Protein AF-A0A7X3S343-F1 (afdb_monomer_lite)

Sequence (230 aa):
MKHSRPLTHDERKAAEAAYRGRPFDVSWSQAARAVYDGILTARGYAVDAFDGGRVNREAAKEFETPETVFTEAMGPVLSSGNPGEGEPATARHMPSRQEAIEAGLLVDVTKKAKRIGFNVAVGITKSLWDRNITKSLDLDPHEWDLRVRDMLLAVRLRMAGSATSGPWVEVPVVFPSTQGEESPQVFSIYALFHKDPVAEDCVTLIHPNEFSSIMGSPSETEENPSFDSL

Radius of gyration: 28.24 Å; chains: 1; bounding box: 92×54×71 Å

Foldseek 3Di:
DDDDDDDDPLLVVLLVCLVVVHDRDPPGDPNSVCSNCVSCVVVVNPPPPDPDDDDDDDDDDDDDDDDDDDDDDDDDDDDDDDDDDDDPPPPVPPDFPVRCVVVVQWDWPQVLLVVLPDPFTEIEGNVCCCVPLCVDVPDDPVSSSVQVNQQSNQVVVCVVPDPDPDQKDKTWGWDPDDPPDPDI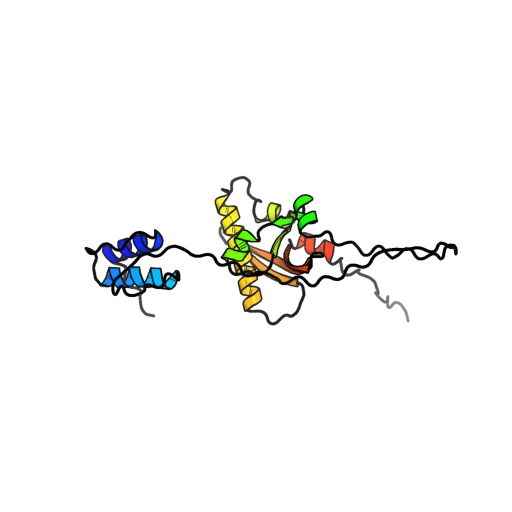DTAIWMWGFDAGPVGTTYIYIGHPVVVCVVVDDPPPDDDDPDDDDD

Structure (mmCIF, N/CA/C/O backbone):
data_AF-A0A7X3S343-F1
#
_entry.id   AF-A0A7X3S343-F1
#
loop_
_atom_site.group_PDB
_atom_site.id
_atom_site.type_symbol
_atom_site.label_atom_id
_atom_site.label_alt_id
_atom_site.label_comp_id
_atom_site.label_asym_id
_atom_site.label_entity_id
_atom_site.label_seq_id
_atom_site.pdbx_PDB_ins_code
_atom_site.Cartn_x
_atom_site.Cartn_y
_atom_site.Cartn_z
_atom_site.occupancy
_atom_site.B_iso_or_equiv
_atom_site.auth_seq_id
_atom_site.auth_comp_id
_atom_site.auth_asym_id
_atom_site.auth_atom_id
_atom_site.pdbx_PDB_model_num
ATOM 1 N N . MET A 1 1 ? -16.281 31.371 11.878 1.00 44.41 1 MET A N 1
ATOM 2 C CA . MET A 1 1 ? -16.393 29.943 11.502 1.00 44.41 1 MET A CA 1
ATOM 3 C C . MET A 1 1 ? -17.833 29.701 11.062 1.00 44.41 1 MET A C 1
ATOM 5 O O . MET A 1 1 ? -18.728 30.019 11.831 1.00 44.41 1 MET A O 1
ATOM 9 N N . LYS A 1 2 ? -18.089 29.287 9.813 1.00 58.38 2 LYS A N 1
ATOM 10 C CA . LYS A 1 2 ? -19.463 29.037 9.335 1.00 58.38 2 LYS A CA 1
ATOM 11 C C . LYS A 1 2 ? -19.910 27.665 9.848 1.00 58.38 2 LYS A C 1
ATOM 13 O O . LYS A 1 2 ? -19.285 26.666 9.511 1.00 58.38 2 LYS A O 1
ATOM 18 N N . HIS A 1 3 ? -20.945 27.625 10.683 1.00 52.22 3 HIS A N 1
ATOM 19 C CA . HIS A 1 3 ? -21.530 26.369 11.152 1.00 52.22 3 HIS A CA 1
ATOM 20 C C . HIS A 1 3 ? -22.178 25.625 9.976 1.00 52.22 3 HIS A C 1
ATOM 22 O O . HIS A 1 3 ? -22.901 26.228 9.181 1.00 52.22 3 HIS A O 1
ATOM 28 N N . SER A 1 4 ? -21.908 24.323 9.856 1.00 70.06 4 SER A N 1
ATOM 29 C CA . SER A 1 4 ? -22.509 23.484 8.815 1.00 70.06 4 SER A CA 1
ATOM 30 C C . SER A 1 4 ? -23.965 23.192 9.174 1.00 70.06 4 SER A C 1
ATOM 32 O O . SER A 1 4 ? -24.243 22.639 10.238 1.00 70.06 4 SER A O 1
ATOM 34 N N . ARG A 1 5 ? -24.898 23.590 8.301 1.00 83.62 5 ARG A N 1
ATOM 35 C CA . ARG A 1 5 ? -26.332 23.302 8.456 1.00 83.62 5 ARG A CA 1
ATOM 36 C C . ARG A 1 5 ? -26.558 21.784 8.378 1.00 83.62 5 ARG A C 1
ATOM 38 O O . ARG A 1 5 ? -25.978 21.151 7.496 1.00 83.62 5 ARG A O 1
ATOM 45 N N . PRO A 1 6 ? -27.404 21.193 9.240 1.00 84.69 6 PRO A N 1
ATOM 46 C CA . PRO A 1 6 ? -27.749 19.780 9.131 1.00 84.69 6 PRO A CA 1
ATOM 47 C C . PRO A 1 6 ? -28.482 19.488 7.813 1.00 84.69 6 PRO A C 1
ATOM 49 O O . PRO A 1 6 ? -29.362 20.250 7.403 1.00 84.69 6 PRO A O 1
ATOM 52 N N . LEU A 1 7 ? -28.125 18.372 7.167 1.00 85.88 7 LEU A N 1
ATOM 53 C CA . LEU A 1 7 ? -28.762 17.913 5.931 1.00 85.88 7 LEU A CA 1
ATOM 54 C C . LEU A 1 7 ? -30.209 17.484 6.189 1.00 85.88 7 LEU A C 1
ATOM 56 O O . LEU A 1 7 ? -30.507 16.719 7.119 1.00 85.88 7 LEU A O 1
ATOM 60 N N . THR A 1 8 ? -31.091 17.943 5.311 1.00 91.62 8 THR A N 1
ATOM 61 C CA . THR A 1 8 ? -32.493 17.526 5.250 1.00 91.62 8 THR A CA 1
ATOM 62 C C . THR A 1 8 ? -32.612 16.054 4.842 1.00 91.62 8 THR A C 1
ATOM 64 O O . THR A 1 8 ? -31.640 15.391 4.470 1.00 91.62 8 THR A O 1
ATOM 67 N N . HIS A 1 9 ? -33.805 15.485 5.011 1.00 90.88 9 HIS A N 1
ATOM 68 C CA . HIS A 1 9 ? -34.026 14.050 4.825 1.00 90.88 9 HIS A CA 1
ATOM 69 C C . HIS A 1 9 ? -33.782 13.590 3.375 1.00 90.88 9 HIS A C 1
ATOM 71 O O . HIS A 1 9 ? -33.173 12.546 3.147 1.00 90.88 9 HIS A O 1
ATOM 77 N N . ASP A 1 10 ? -34.225 14.375 2.403 1.00 92.00 10 ASP A N 1
ATOM 78 C CA . ASP A 1 10 ? -34.033 14.153 0.973 1.00 92.00 10 ASP A CA 1
ATOM 79 C C . ASP A 1 10 ? -32.585 14.407 0.530 1.00 92.00 10 ASP A C 1
ATOM 81 O O . ASP A 1 10 ? -32.039 13.583 -0.198 1.00 92.00 10 ASP A O 1
ATOM 85 N N . GLU A 1 11 ? -31.905 15.441 1.045 1.00 92.62 11 GLU A N 1
ATOM 86 C CA . GLU A 1 11 ? -30.458 15.636 0.822 1.00 92.62 11 GLU A CA 1
ATOM 87 C C . GLU A 1 11 ? -29.636 14.429 1.308 1.00 92.62 11 GLU A C 1
ATOM 89 O O . GLU A 1 11 ? -28.696 13.991 0.642 1.00 92.62 11 GLU A O 1
ATOM 94 N N . ARG A 1 12 ? -30.013 13.842 2.451 1.00 93.56 12 ARG A N 1
ATOM 95 C CA . ARG A 1 12 ? -29.357 12.645 2.995 1.00 93.56 12 ARG A CA 1
ATOM 96 C C . ARG A 1 12 ? -29.591 11.413 2.122 1.00 93.56 12 ARG A C 1
ATOM 98 O O . ARG A 1 12 ? -28.643 10.678 1.855 1.00 93.56 12 ARG A O 1
ATOM 105 N N . LYS A 1 13 ? -30.826 11.200 1.652 1.00 94.19 13 LYS A N 1
ATOM 106 C CA . LYS A 1 13 ? -31.149 10.100 0.727 1.00 94.19 13 LYS A CA 1
ATOM 107 C C . LYS A 1 13 ? -30.437 10.253 -0.614 1.00 94.19 13 LYS A C 1
ATOM 109 O O . LYS A 1 13 ? -29.926 9.269 -1.143 1.00 94.19 13 LYS A O 1
ATOM 114 N N . ALA A 1 14 ? -30.347 11.476 -1.125 1.00 93.62 14 ALA A N 1
ATOM 115 C CA . ALA A 1 14 ? -29.607 11.785 -2.337 1.00 93.62 14 ALA A CA 1
ATOM 116 C C . ALA A 1 14 ? -28.107 11.510 -2.175 1.00 93.62 14 ALA A C 1
ATOM 118 O O . ALA A 1 14 ? -27.510 10.856 -3.029 1.00 93.62 14 ALA A O 1
ATOM 119 N N . ALA A 1 15 ? -27.510 11.897 -1.045 1.00 92.94 15 ALA A N 1
ATOM 120 C CA . ALA A 1 15 ? -26.124 11.552 -0.751 1.00 92.94 15 ALA A CA 1
ATOM 121 C C . ALA A 1 15 ? -25.902 10.032 -0.719 1.00 92.94 15 ALA A C 1
ATOM 123 O O . ALA A 1 15 ? -25.006 9.520 -1.390 1.00 92.94 15 ALA A O 1
ATOM 124 N N . GLU A 1 16 ? -26.749 9.291 -0.001 1.00 93.00 16 GLU A N 1
ATOM 125 C CA . GLU A 1 16 ? -26.665 7.829 0.080 1.00 93.00 16 GLU A CA 1
ATOM 126 C C . GLU A 1 16 ? -26.815 7.161 -1.299 1.00 93.00 16 GLU A C 1
ATOM 128 O O . GLU A 1 16 ? -26.073 6.229 -1.624 1.00 93.00 16 GLU A O 1
ATOM 133 N N . ALA A 1 17 ? -27.729 7.659 -2.139 1.00 90.44 17 ALA A N 1
ATOM 134 C CA . ALA A 1 17 ? -27.911 7.178 -3.504 1.00 90.44 17 ALA A CA 1
ATOM 135 C C . ALA A 1 17 ? -26.664 7.417 -4.371 1.00 90.44 17 ALA A C 1
ATOM 137 O O . ALA A 1 17 ? -26.209 6.482 -5.032 1.00 90.44 17 ALA A O 1
ATOM 138 N N . ALA A 1 18 ? -26.062 8.610 -4.309 1.00 92.06 18 ALA A N 1
ATOM 139 C CA . ALA A 1 18 ? -24.838 8.941 -5.043 1.00 92.06 18 ALA A CA 1
ATOM 140 C C . ALA A 1 18 ? -23.642 8.075 -4.606 1.00 92.06 18 ALA A C 1
ATOM 142 O O . ALA A 1 18 ? -22.883 7.575 -5.442 1.00 92.06 18 ALA A O 1
ATOM 143 N N . TYR A 1 19 ? -23.486 7.817 -3.302 1.00 89.25 19 TYR A N 1
ATOM 144 C CA . TYR A 1 19 ? -22.438 6.920 -2.798 1.00 89.25 19 TYR A CA 1
ATOM 145 C C . TYR A 1 19 ? -22.634 5.472 -3.257 1.00 89.25 19 TYR A C 1
ATOM 147 O O . TYR A 1 19 ? -21.666 4.799 -3.621 1.00 89.25 19 TYR A O 1
ATOM 155 N N . ARG A 1 20 ? -23.883 5.003 -3.316 1.00 89.38 20 ARG A N 1
ATOM 156 C CA . ARG A 1 20 ? -24.224 3.648 -3.775 1.00 89.38 20 ARG A CA 1
ATOM 157 C C . ARG A 1 20 ? -24.335 3.504 -5.296 1.00 89.38 20 ARG A C 1
ATOM 159 O O . ARG A 1 20 ? -24.632 2.406 -5.756 1.00 89.38 20 ARG A O 1
ATOM 166 N N . GLY A 1 21 ? -24.130 4.575 -6.066 1.00 85.62 21 GLY A N 1
ATOM 167 C CA . GLY A 1 21 ? -24.274 4.559 -7.527 1.00 85.62 21 GLY A CA 1
ATOM 168 C C . GLY A 1 21 ? -25.710 4.301 -8.002 1.00 85.62 21 GLY A C 1
ATOM 169 O O . GLY A 1 21 ? -25.916 3.786 -9.096 1.00 85.62 21 GLY A O 1
ATOM 170 N N . ARG A 1 22 ? -26.711 4.608 -7.168 1.00 88.31 22 ARG A N 1
ATOM 171 C CA . ARG A 1 22 ? -28.134 4.517 -7.523 1.00 88.31 22 ARG A CA 1
ATOM 172 C C . ARG A 1 22 ? -28.576 5.805 -8.223 1.00 88.31 22 ARG A C 1
ATOM 174 O O . ARG A 1 22 ? -28.038 6.860 -7.886 1.00 88.31 22 ARG A O 1
ATOM 181 N N . PRO A 1 23 ? -29.542 5.755 -9.156 1.00 87.75 23 PRO A N 1
ATOM 182 C CA . PRO A 1 23 ? -30.025 6.948 -9.849 1.00 87.75 23 PRO A CA 1
ATOM 183 C C . PRO A 1 23 ? -30.668 7.949 -8.879 1.00 87.75 23 PRO A C 1
ATOM 185 O O . PRO A 1 23 ? -31.177 7.570 -7.822 1.00 87.75 23 PRO A O 1
ATOM 188 N N . PHE A 1 24 ? -30.646 9.227 -9.255 1.00 90.94 24 PHE A N 1
ATOM 189 C CA . PHE A 1 24 ? -31.342 10.287 -8.530 1.00 90.94 24 PHE A CA 1
ATOM 190 C C . PHE A 1 24 ? -32.862 10.123 -8.654 1.00 90.94 24 PHE A C 1
ATOM 192 O O . PHE A 1 24 ? -33.377 9.922 -9.754 1.00 90.94 24 PHE A O 1
ATOM 199 N N . ASP A 1 25 ? -33.577 10.248 -7.540 1.00 91.06 25 ASP A N 1
ATOM 200 C CA . ASP A 1 25 ? -35.038 10.233 -7.515 1.00 91.06 25 ASP A CA 1
ATOM 201 C C . ASP A 1 25 ? -35.579 11.651 -7.747 1.00 91.06 25 ASP A C 1
ATOM 203 O O . ASP A 1 25 ? -35.287 12.583 -6.997 1.00 91.06 25 ASP A O 1
ATOM 207 N N . VAL A 1 26 ? -36.387 11.807 -8.797 1.00 90.25 26 VAL A N 1
ATOM 208 C CA . VAL A 1 26 ? -36.967 13.092 -9.222 1.00 90.25 26 VAL A CA 1
ATOM 209 C C . VAL A 1 26 ? -37.943 13.699 -8.208 1.00 90.25 26 VAL A C 1
ATOM 211 O O . VAL A 1 26 ? -38.284 14.871 -8.334 1.00 90.25 26 VAL A O 1
ATOM 214 N N . SER A 1 27 ? -38.392 12.932 -7.208 1.00 91.69 27 SER A N 1
ATOM 215 C CA . SER A 1 27 ? -39.252 13.426 -6.126 1.00 91.69 27 SER A CA 1
ATOM 216 C C . SER A 1 27 ? -38.496 14.173 -5.016 1.00 91.69 27 SER A C 1
ATOM 218 O O . SER A 1 27 ? -39.131 14.768 -4.142 1.00 91.69 27 SER A O 1
ATOM 220 N N . TRP A 1 28 ? -37.157 14.157 -5.016 1.00 92.44 28 TRP A N 1
ATOM 221 C CA . TRP A 1 28 ? -36.332 14.877 -4.038 1.00 92.44 28 TRP A CA 1
ATOM 222 C C . TRP A 1 28 ? -36.133 16.350 -4.416 1.00 92.44 28 TRP A C 1
ATOM 224 O O . TRP A 1 28 ? -36.254 16.729 -5.580 1.00 92.44 28 TRP A O 1
ATOM 234 N N . SER A 1 29 ? -35.820 17.206 -3.434 1.00 93.00 29 SER A N 1
ATOM 235 C CA . SER A 1 29 ? -35.684 18.643 -3.693 1.00 93.00 29 SER A CA 1
ATOM 236 C C . SER A 1 29 ? -34.502 18.989 -4.604 1.00 93.00 29 SER A C 1
ATOM 238 O O . SER A 1 29 ? -33.538 18.238 -4.769 1.00 93.00 29 SER A O 1
ATOM 240 N N . GLN A 1 30 ? -34.529 20.210 -5.138 1.00 90.31 30 GLN A N 1
ATOM 241 C CA . GLN A 1 30 ? -33.416 20.776 -5.900 1.00 90.31 30 GLN A CA 1
ATOM 242 C C . GLN A 1 30 ? -32.118 20.862 -5.073 1.00 90.31 30 GLN A C 1
ATOM 244 O O . GLN A 1 30 ? -31.028 20.702 -5.619 1.00 90.31 30 GLN A O 1
ATOM 249 N N . ALA A 1 31 ? -32.217 21.060 -3.754 1.00 88.25 31 ALA A N 1
ATOM 250 C CA . ALA A 1 31 ? -31.053 21.037 -2.869 1.00 88.25 31 ALA A CA 1
ATOM 251 C C . ALA A 1 31 ? -30.448 19.624 -2.782 1.00 88.25 31 ALA A C 1
ATOM 253 O O . ALA A 1 31 ? -29.232 19.459 -2.873 1.00 88.25 31 ALA A O 1
ATOM 254 N N . ALA A 1 32 ? -31.293 18.590 -2.724 1.00 92.69 32 ALA A N 1
ATOM 255 C CA . ALA A 1 32 ? -30.859 17.199 -2.783 1.00 92.69 32 ALA A CA 1
ATOM 256 C C . ALA A 1 32 ? -30.185 16.853 -4.123 1.00 92.69 32 ALA A C 1
ATOM 258 O O . ALA A 1 32 ? -29.215 16.093 -4.146 1.00 92.69 32 ALA A O 1
ATOM 259 N N . ARG A 1 33 ? -30.636 17.459 -5.232 1.00 93.38 33 ARG A N 1
ATOM 260 C CA . ARG A 1 33 ? -29.986 17.324 -6.544 1.00 93.38 33 ARG A CA 1
ATOM 261 C C . ARG A 1 33 ? -28.565 17.881 -6.541 1.00 93.38 33 ARG A C 1
ATOM 263 O O . ARG A 1 33 ? -27.648 17.185 -6.964 1.00 93.38 33 ARG A O 1
ATOM 270 N N . ALA A 1 34 ? -28.370 19.080 -5.993 1.00 92.94 34 ALA A N 1
ATOM 271 C CA . ALA A 1 34 ? -27.041 19.678 -5.868 1.00 92.94 34 ALA A CA 1
ATOM 272 C C . ALA A 1 34 ? -26.090 18.810 -5.021 1.00 92.94 34 ALA A C 1
ATOM 274 O O . ALA A 1 34 ? -24.915 18.672 -5.355 1.00 92.94 34 ALA A O 1
ATOM 275 N N . VAL A 1 35 ? -26.602 18.179 -3.957 1.00 91.44 35 VAL A N 1
ATOM 276 C CA . VAL A 1 35 ? -25.831 17.229 -3.138 1.00 91.44 35 VAL A CA 1
ATOM 277 C C . VAL A 1 35 ? -25.461 15.973 -3.936 1.00 91.44 35 VAL A C 1
ATOM 279 O O . VAL A 1 35 ? -24.302 15.562 -3.916 1.00 91.44 35 VAL A O 1
ATOM 282 N N . TYR A 1 36 ? -26.414 15.381 -4.660 1.00 93.06 36 TYR A N 1
ATOM 283 C CA . TYR A 1 36 ? -26.184 14.199 -5.496 1.00 93.06 36 TYR A CA 1
ATOM 284 C C . TYR A 1 36 ? -25.126 14.458 -6.579 1.00 93.06 36 TYR A C 1
ATOM 286 O O . TYR A 1 36 ? -24.136 13.729 -6.668 1.00 93.06 36 TYR A O 1
ATOM 294 N N . ASP A 1 37 ? -25.305 15.529 -7.354 1.00 91.69 37 ASP A N 1
ATOM 295 C CA . ASP A 1 37 ? -24.410 15.898 -8.453 1.00 91.69 37 ASP A CA 1
ATOM 296 C C . ASP A 1 37 ? -23.020 16.297 -7.933 1.00 91.69 37 ASP A C 1
ATOM 298 O O . ASP A 1 37 ? -21.999 15.912 -8.509 1.00 91.69 37 ASP A O 1
ATOM 302 N N . GLY A 1 38 ? -22.958 16.998 -6.795 1.00 91.25 38 GLY A N 1
ATOM 303 C CA . GLY A 1 38 ? -21.701 17.346 -6.134 1.00 91.25 38 GLY A CA 1
ATOM 304 C C . GLY A 1 38 ? -20.900 16.116 -5.699 1.00 91.25 38 GLY A C 1
ATOM 305 O O . GLY A 1 38 ? -19.685 16.069 -5.899 1.00 91.25 38 GLY A O 1
ATOM 306 N N . ILE A 1 39 ? -21.566 15.086 -5.164 1.00 90.56 39 ILE A N 1
ATOM 307 C CA . ILE A 1 39 ? -20.909 13.832 -4.764 1.00 90.56 39 ILE A CA 1
ATOM 308 C C . ILE A 1 39 ? -20.427 13.048 -5.986 1.00 90.56 39 ILE A C 1
ATOM 310 O O . ILE A 1 39 ? -19.316 12.518 -5.959 1.00 90.56 39 ILE A O 1
ATOM 314 N N . LEU A 1 40 ? -21.212 12.983 -7.064 1.00 90.69 40 LEU A N 1
ATOM 315 C CA . LEU A 1 40 ? -20.775 12.337 -8.304 1.00 90.69 40 LEU A CA 1
ATOM 316 C C . LEU A 1 40 ? -19.545 13.031 -8.899 1.00 90.69 40 LEU A C 1
ATOM 318 O O . LEU A 1 40 ? -18.550 12.359 -9.181 1.00 90.69 40 LEU A O 1
ATOM 322 N N . THR A 1 41 ? -19.569 14.364 -8.961 1.00 89.94 41 THR A N 1
ATOM 323 C CA . THR A 1 41 ? -18.442 15.183 -9.432 1.00 89.94 41 THR A CA 1
ATOM 324 C C . THR A 1 41 ? -17.185 14.929 -8.599 1.00 89.94 41 THR A C 1
ATOM 326 O O . THR A 1 41 ? -16.120 14.655 -9.147 1.00 89.94 41 THR A O 1
ATOM 329 N N . ALA A 1 42 ? -17.301 14.949 -7.266 1.00 86.62 42 ALA A N 1
ATOM 330 C CA . ALA A 1 42 ? -16.177 14.700 -6.360 1.00 86.62 42 ALA A CA 1
ATOM 331 C C . ALA A 1 42 ? -15.603 13.280 -6.492 1.00 86.62 42 ALA A C 1
ATOM 333 O O . ALA A 1 42 ? -14.418 13.059 -6.251 1.00 86.62 42 ALA A O 1
ATOM 334 N N . ARG A 1 43 ? -16.432 12.313 -6.897 1.00 86.06 43 ARG A N 1
ATOM 335 C CA . ARG A 1 43 ? -16.016 10.933 -7.178 1.00 86.06 43 ARG A CA 1
ATOM 336 C C . ARG A 1 43 ? -15.445 10.740 -8.586 1.00 86.06 43 ARG A C 1
ATOM 338 O O . ARG A 1 43 ? -15.093 9.615 -8.929 1.00 86.06 43 ARG A O 1
ATOM 345 N N . GLY A 1 44 ? -15.343 11.803 -9.385 1.00 79.75 44 GLY A N 1
ATOM 346 C CA . GLY A 1 44 ? -14.836 11.743 -10.755 1.00 79.75 44 GLY A CA 1
ATOM 347 C C . GLY A 1 44 ? -15.845 11.194 -11.763 1.00 79.75 44 GLY A C 1
ATOM 348 O O . GLY A 1 44 ? -15.473 10.922 -12.901 1.00 79.75 44 GLY A O 1
ATOM 349 N N . TYR A 1 45 ? -17.117 11.046 -11.377 1.00 71.12 45 TYR A N 1
ATOM 350 C CA . TYR A 1 45 ? -18.190 10.877 -12.346 1.00 71.12 45 TYR A CA 1
ATOM 351 C C . TYR A 1 45 ? -18.491 12.265 -12.893 1.00 71.12 45 TYR A C 1
ATOM 353 O O . TYR A 1 45 ? -19.118 13.081 -12.216 1.00 71.12 45 TYR A O 1
ATOM 361 N N . ALA A 1 46 ? -17.997 12.549 -14.097 1.00 57.97 46 ALA A N 1
ATOM 362 C CA . ALA A 1 46 ? -18.447 13.713 -14.835 1.00 57.97 46 ALA A CA 1
ATOM 363 C C . ALA A 1 46 ? -19.968 13.586 -14.981 1.00 57.97 46 ALA A C 1
ATOM 365 O O . ALA A 1 46 ? -20.471 12.710 -15.685 1.00 57.97 46 ALA A O 1
ATOM 366 N N . VAL A 1 47 ? -20.706 14.410 -14.237 1.00 50.94 47 VAL A N 1
ATOM 367 C CA . VAL A 1 47 ? -22.108 14.684 -14.529 1.00 50.94 47 VAL A CA 1
ATOM 368 C C . VAL A 1 47 ? -22.096 15.507 -15.802 1.00 50.94 47 VAL A C 1
ATOM 370 O O . VAL A 1 47 ? -22.157 16.734 -15.769 1.00 50.94 47 VAL A O 1
ATOM 373 N N . ASP A 1 48 ? -21.956 14.818 -16.932 1.00 41.94 48 ASP A N 1
ATOM 374 C CA . ASP A 1 48 ? -22.378 15.379 -18.199 1.00 41.94 48 ASP A CA 1
ATOM 375 C C . ASP A 1 48 ? -23.844 15.743 -18.001 1.00 41.94 48 ASP A C 1
ATOM 377 O O . ASP A 1 48 ? -24.706 14.889 -17.759 1.00 41.94 48 ASP A O 1
ATOM 381 N N . ALA A 1 49 ? -24.095 17.050 -17.975 1.00 39.78 49 ALA A N 1
ATOM 382 C CA . ALA A 1 49 ? -25.429 17.589 -18.053 1.00 39.78 49 ALA A CA 1
ATOM 383 C C . ALA A 1 49 ? -26.084 16.913 -19.258 1.00 39.78 49 ALA A C 1
ATOM 385 O O . ALA A 1 49 ? -25.657 17.120 -20.391 1.00 39.78 49 ALA A O 1
ATOM 386 N N . PHE A 1 50 ? -27.059 16.043 -18.991 1.00 37.44 50 PHE A N 1
ATOM 387 C CA . PHE A 1 50 ? -27.876 15.415 -20.016 1.00 37.44 50 PHE A CA 1
ATOM 388 C C . PHE A 1 50 ? -28.574 16.530 -20.804 1.00 37.44 50 PHE A C 1
ATOM 390 O O . PHE A 1 50 ? -29.645 16.994 -20.420 1.00 37.44 50 PHE A O 1
ATOM 397 N N . ASP A 1 51 ? -27.966 16.945 -21.911 1.00 35.72 51 ASP A N 1
ATOM 398 C CA . ASP A 1 51 ? -28.710 17.016 -23.154 1.00 35.72 51 ASP A CA 1
ATOM 399 C C . ASP A 1 51 ? -28.607 15.649 -23.844 1.00 35.72 51 ASP A C 1
ATOM 401 O O . ASP A 1 51 ? -27.635 14.908 -23.692 1.00 35.72 51 ASP A O 1
ATOM 405 N N . GLY A 1 52 ? -29.701 15.252 -24.472 1.00 37.03 52 GLY A N 1
ATOM 406 C CA . GLY A 1 52 ? -30.055 13.866 -24.715 1.00 37.03 52 GLY A CA 1
ATOM 407 C C . GLY A 1 52 ? -29.061 13.050 -25.544 1.00 37.03 52 GLY A C 1
ATOM 408 O O . GLY A 1 52 ? -28.645 13.435 -26.631 1.00 37.03 52 GLY A O 1
ATOM 409 N N . GLY A 1 53 ? -28.889 11.797 -25.123 1.00 32.22 53 GLY A N 1
ATOM 410 C CA . GLY A 1 53 ? -28.927 10.684 -26.065 1.00 32.22 53 GLY A CA 1
ATOM 411 C C . GLY A 1 53 ? -27.695 9.784 -26.121 1.00 32.22 53 GLY A C 1
ATOM 412 O O . GLY A 1 53 ? -26.584 10.211 -26.395 1.00 32.22 53 GLY A O 1
ATOM 413 N N . ARG A 1 54 ? -28.013 8.486 -26.039 1.00 32.31 54 ARG A N 1
ATOM 414 C CA . ARG A 1 54 ? -27.284 7.323 -26.568 1.00 32.31 54 ARG A CA 1
ATOM 415 C C . ARG A 1 54 ? -26.092 6.805 -25.761 1.00 32.31 54 ARG A C 1
ATOM 417 O O . ARG A 1 54 ? -24.968 7.276 -25.832 1.00 32.31 54 ARG A O 1
ATOM 424 N N . VAL A 1 55 ? -26.387 5.681 -25.106 1.00 42.50 55 VAL A N 1
ATOM 425 C CA . VAL A 1 55 ? -25.512 4.512 -24.951 1.00 42.50 55 VAL A CA 1
ATOM 426 C C . VAL A 1 55 ? -24.533 4.394 -26.122 1.00 42.50 55 VAL A C 1
ATOM 428 O O . VAL A 1 55 ? -24.972 4.275 -27.265 1.00 42.50 55 VAL A O 1
ATOM 431 N N . ASN A 1 56 ? -23.236 4.306 -25.827 1.00 33.28 56 ASN A N 1
ATOM 432 C CA . ASN A 1 56 ? -22.402 3.363 -26.552 1.00 33.28 56 ASN A CA 1
ATOM 433 C C . ASN A 1 56 ? -21.273 2.807 -25.683 1.00 33.28 56 ASN A C 1
ATOM 435 O O . ASN A 1 56 ? -20.417 3.515 -25.161 1.00 33.28 56 ASN A O 1
ATOM 439 N N . ARG A 1 57 ? -21.346 1.488 -25.540 1.00 43.31 57 ARG A N 1
ATOM 440 C CA . ARG A 1 57 ? -20.266 0.581 -25.181 1.00 43.31 57 ARG A CA 1
ATOM 441 C C . ARG A 1 57 ? -19.449 0.331 -26.459 1.00 43.31 57 ARG A C 1
ATOM 443 O O . ARG A 1 57 ? -20.007 0.422 -27.543 1.00 43.31 57 ARG A O 1
ATOM 450 N N . GLU A 1 58 ? -18.189 -0.064 -26.273 1.00 32.53 58 GLU A N 1
ATOM 451 C CA . GLU A 1 58 ? -17.199 -0.501 -27.283 1.00 32.53 58 GLU A CA 1
ATOM 452 C C . GLU A 1 58 ? -16.382 0.615 -27.953 1.00 32.53 58 GLU A C 1
ATOM 454 O O . GLU A 1 58 ? -16.903 1.471 -28.652 1.00 32.53 58 GLU A O 1
ATOM 459 N N . ALA A 1 59 ? -15.056 0.576 -27.803 1.00 32.25 59 ALA A N 1
ATOM 460 C CA . ALA A 1 59 ? -14.205 -0.270 -28.639 1.00 32.25 59 ALA A CA 1
ATOM 461 C C . ALA A 1 59 ? -12.751 -0.212 -28.144 1.00 32.25 59 ALA A C 1
ATOM 463 O O . ALA A 1 59 ? -12.163 0.858 -27.995 1.00 32.25 59 ALA A O 1
ATOM 464 N N . ALA A 1 60 ? -12.182 -1.391 -27.899 1.00 37.16 60 ALA A N 1
ATOM 465 C CA . ALA A 1 60 ? -10.746 -1.593 -27.831 1.00 37.16 60 ALA A CA 1
ATOM 466 C C . ALA A 1 60 ? -10.121 -1.277 -29.197 1.00 37.16 60 ALA A C 1
ATOM 468 O O . ALA A 1 60 ? -10.680 -1.658 -30.226 1.00 37.16 60 ALA A O 1
ATOM 469 N N . LYS A 1 61 ? -8.952 -0.634 -29.204 1.00 32.78 61 LYS A N 1
ATOM 470 C CA . LYS A 1 61 ? -8.006 -0.741 -30.315 1.00 32.78 61 LYS A CA 1
ATOM 471 C C . LYS A 1 61 ? -6.593 -0.894 -29.776 1.00 32.78 61 LYS A C 1
ATOM 473 O O . LYS A 1 61 ? -6.057 -0.001 -29.124 1.00 32.78 61 LYS A O 1
ATOM 478 N N . GLU A 1 62 ? -6.074 -2.082 -30.056 1.00 33.41 62 GLU A N 1
ATOM 479 C CA . GLU A 1 62 ? -4.671 -2.458 -30.139 1.00 33.41 62 GLU A CA 1
ATOM 480 C C . GLU A 1 62 ? -3.885 -1.440 -30.974 1.00 33.41 62 GLU A C 1
ATOM 482 O O . GLU A 1 62 ? -4.409 -0.893 -31.947 1.00 33.41 62 GLU A O 1
ATOM 487 N N . PHE A 1 63 ? -2.622 -1.222 -30.614 1.00 28.58 63 PHE A N 1
ATOM 488 C CA . PHE A 1 63 ? -1.630 -0.714 -31.551 1.00 28.58 63 PHE A CA 1
ATOM 489 C C . PHE A 1 63 ? -0.334 -1.503 -31.388 1.00 28.58 63 PHE A C 1
ATOM 491 O O . PHE A 1 63 ? 0.232 -1.599 -30.299 1.00 28.58 63 PHE A O 1
ATOM 498 N N . GLU A 1 64 ? 0.038 -2.110 -32.508 1.00 30.33 64 GLU A N 1
ATOM 499 C CA . GLU A 1 64 ? 1.127 -3.042 -32.754 1.00 30.33 64 GLU A CA 1
ATOM 500 C C . GLU A 1 64 ? 2.508 -2.371 -32.717 1.00 30.33 64 GLU A C 1
ATOM 502 O O . GLU A 1 64 ? 2.690 -1.212 -33.098 1.00 30.33 64 GLU A O 1
ATOM 507 N N . THR A 1 65 ? 3.498 -3.154 -32.297 1.00 30.03 65 THR A N 1
ATOM 508 C CA . THR A 1 65 ? 4.939 -2.936 -32.466 1.00 30.03 65 THR A CA 1
ATOM 509 C C . THR A 1 65 ? 5.394 -3.306 -33.882 1.00 30.03 65 THR A C 1
ATOM 511 O O . THR A 1 65 ? 4.941 -4.335 -34.383 1.00 30.03 65 THR A O 1
ATOM 514 N N . PRO A 1 66 ? 6.366 -2.607 -34.497 1.00 34.78 66 PRO A N 1
ATOM 515 C CA . PRO A 1 66 ? 7.129 -3.169 -35.601 1.00 34.78 66 PRO A CA 1
ATOM 516 C C . PRO A 1 66 ? 8.451 -3.771 -35.103 1.00 34.78 66 PRO A C 1
ATOM 518 O O . PRO A 1 66 ? 9.276 -3.100 -34.482 1.00 34.78 66 PRO A O 1
ATOM 521 N N . GLU A 1 67 ? 8.621 -5.055 -35.405 1.00 30.39 67 GLU A N 1
ATOM 522 C CA . GLU A 1 67 ? 9.860 -5.822 -35.314 1.00 30.39 67 GLU A CA 1
ATOM 523 C C . GLU A 1 67 ? 10.871 -5.359 -36.377 1.00 30.39 67 GLU A C 1
ATOM 525 O O . GLU A 1 67 ? 10.508 -5.126 -37.532 1.00 30.39 67 GLU A O 1
ATOM 530 N N . THR A 1 68 ? 12.157 -5.307 -36.019 1.00 30.77 68 THR A N 1
ATOM 531 C CA . THR A 1 68 ? 13.259 -5.236 -36.989 1.00 30.77 68 THR A CA 1
ATOM 532 C C . THR A 1 68 ? 14.073 -6.521 -36.900 1.00 30.77 68 THR A C 1
ATOM 534 O O . THR A 1 68 ? 14.728 -6.806 -35.900 1.00 30.77 68 THR A O 1
ATOM 537 N N . VAL A 1 69 ? 14.000 -7.295 -37.977 1.00 32.12 69 VAL A N 1
ATOM 538 C CA . VAL A 1 69 ? 14.720 -8.541 -38.239 1.00 32.12 69 VAL A CA 1
ATOM 539 C C . VAL A 1 69 ? 16.194 -8.250 -38.517 1.00 32.12 69 VAL A C 1
ATOM 541 O O . VAL A 1 69 ? 16.478 -7.452 -39.400 1.00 32.12 69 VAL A O 1
ATOM 544 N N . PHE A 1 70 ? 17.111 -8.969 -37.867 1.00 28.91 70 PHE A N 1
ATOM 545 C CA . PHE A 1 70 ? 18.353 -9.431 -38.499 1.00 28.91 70 PHE A CA 1
ATOM 546 C C . PHE A 1 70 ? 18.739 -10.791 -37.911 1.00 28.91 70 PHE A C 1
ATOM 548 O O . PHE A 1 70 ? 18.979 -10.931 -36.714 1.00 28.91 70 PHE A O 1
ATOM 555 N N . THR A 1 71 ? 18.777 -11.803 -38.774 1.00 30.05 71 THR A N 1
ATOM 556 C CA . THR A 1 71 ? 19.286 -13.144 -38.491 1.00 30.05 71 THR A CA 1
ATOM 557 C C . THR A 1 71 ? 20.464 -13.380 -39.424 1.00 30.05 71 THR A C 1
ATOM 559 O O . THR A 1 71 ? 20.282 -13.312 -40.633 1.00 30.05 71 THR A O 1
ATOM 562 N N . GLU A 1 72 ? 21.637 -13.705 -38.888 1.00 33.03 72 GLU A N 1
ATOM 563 C CA . GLU A 1 72 ? 22.629 -14.513 -39.600 1.00 33.03 72 GLU A CA 1
ATOM 564 C C . GLU A 1 72 ? 23.448 -15.321 -38.588 1.00 33.03 72 GLU A C 1
ATOM 566 O O . GLU A 1 72 ? 23.784 -14.851 -37.502 1.00 33.03 72 GLU A O 1
ATOM 571 N N . ALA A 1 73 ? 23.671 -16.586 -38.929 1.00 32.09 73 ALA A N 1
ATOM 572 C CA . ALA A 1 73 ? 24.071 -17.659 -38.036 1.00 32.09 73 ALA A CA 1
ATOM 573 C C . ALA A 1 73 ? 25.382 -18.320 -38.503 1.00 32.09 73 ALA A C 1
ATOM 575 O O . ALA A 1 73 ? 25.560 -18.503 -39.700 1.00 32.09 73 ALA A O 1
ATOM 576 N N . MET A 1 74 ? 26.179 -18.787 -37.524 1.00 36.03 74 MET A N 1
ATOM 577 C CA . MET A 1 74 ? 27.177 -19.889 -37.561 1.00 36.03 74 MET A CA 1
ATOM 578 C C . MET A 1 74 ? 28.425 -19.714 -38.466 1.00 36.03 74 MET A C 1
ATOM 580 O O . MET A 1 74 ? 28.326 -19.294 -39.604 1.00 36.03 74 MET A O 1
ATOM 584 N N . GLY A 1 75 ? 29.661 -20.068 -38.088 1.00 30.22 75 GLY A N 1
ATOM 585 C CA . GLY A 1 75 ? 30.200 -20.870 -36.980 1.00 30.22 75 GLY A CA 1
ATOM 586 C C . GLY A 1 75 ? 31.753 -20.777 -36.924 1.00 30.22 75 GLY A C 1
ATOM 587 O O . GLY A 1 75 ? 32.290 -19.708 -37.188 1.00 30.22 75 GLY A O 1
ATOM 588 N N . PRO A 1 76 ? 32.497 -21.849 -36.579 1.00 52.00 76 PRO A N 1
ATOM 589 C CA . PRO A 1 76 ? 33.270 -21.974 -35.332 1.00 52.00 76 PRO A CA 1
ATOM 590 C C . PRO A 1 76 ? 34.803 -21.886 -35.500 1.00 52.00 76 PRO A C 1
ATOM 592 O O . PRO A 1 76 ? 35.317 -22.191 -36.568 1.00 52.00 76 PRO A O 1
ATOM 595 N N . VAL A 1 77 ? 35.549 -21.618 -34.416 1.00 32.06 77 VAL A N 1
ATOM 596 C CA . VAL A 1 77 ? 36.960 -22.043 -34.263 1.00 32.06 77 VAL A CA 1
ATOM 597 C C . VAL A 1 77 ? 37.282 -22.315 -32.787 1.00 32.06 77 VAL A C 1
ATOM 599 O O . VAL A 1 77 ? 37.009 -21.504 -31.907 1.00 32.06 77 VAL A O 1
ATOM 602 N N . LEU A 1 78 ? 37.869 -23.487 -32.543 1.00 36.44 78 LEU A N 1
ATOM 603 C CA . LEU A 1 78 ? 38.442 -23.945 -31.278 1.00 36.44 78 LEU A CA 1
ATOM 604 C C . LEU A 1 78 ? 39.919 -23.527 -31.189 1.00 36.44 78 LEU A C 1
ATOM 606 O O . LEU A 1 78 ? 40.662 -23.814 -32.126 1.00 36.44 78 LEU A O 1
ATOM 610 N N . SER A 1 79 ? 40.376 -22.990 -30.051 1.00 36.53 79 SER A N 1
ATOM 611 C CA . SER A 1 79 ? 41.601 -23.465 -29.367 1.00 36.53 79 SER A CA 1
ATOM 612 C C . SER A 1 79 ? 41.968 -22.668 -28.110 1.00 36.53 79 SER A C 1
ATOM 614 O O . SER A 1 79 ? 42.290 -21.489 -28.174 1.00 36.53 79 SER A O 1
ATOM 616 N N . SER A 1 80 ? 41.952 -23.406 -26.997 1.00 38.59 80 SER A N 1
ATOM 617 C CA . SER A 1 80 ? 42.908 -23.478 -25.881 1.00 38.59 80 SER A CA 1
ATOM 618 C C . SER A 1 80 ? 43.764 -22.274 -25.460 1.00 38.59 80 SER A C 1
ATOM 620 O O . SER A 1 80 ? 44.656 -21.836 -26.180 1.00 38.59 80 SER A O 1
ATOM 622 N N . GLY A 1 81 ? 43.648 -21.940 -24.169 1.00 30.34 81 GLY A N 1
ATOM 623 C CA . GLY A 1 81 ? 44.648 -21.248 -23.348 1.00 30.34 81 GLY A CA 1
ATOM 624 C C . GLY A 1 81 ? 44.172 -21.161 -21.890 1.00 30.34 81 GLY A C 1
ATOM 625 O O . GLY A 1 81 ? 43.103 -20.628 -21.646 1.00 30.34 81 GLY A O 1
ATOM 626 N N . ASN A 1 82 ? 44.917 -21.760 -20.956 1.00 39.09 82 ASN A N 1
ATOM 627 C CA . ASN A 1 82 ? 44.517 -22.152 -19.589 1.00 39.09 82 ASN A CA 1
ATOM 628 C C . ASN A 1 82 ? 44.582 -20.981 -18.548 1.00 39.09 82 ASN A C 1
ATOM 630 O O . ASN A 1 82 ? 44.737 -19.831 -18.953 1.00 39.09 82 ASN A O 1
ATOM 634 N N . PRO A 1 83 ? 44.432 -21.213 -17.224 1.00 45.69 83 PRO A N 1
ATOM 635 C CA . PRO A 1 83 ? 43.436 -20.602 -16.349 1.00 45.69 83 PRO A CA 1
ATOM 636 C C . PRO A 1 83 ? 44.038 -19.497 -15.459 1.00 45.69 83 PRO A C 1
ATOM 638 O O . PRO A 1 83 ? 44.949 -19.734 -14.669 1.00 45.69 83 PRO A O 1
ATOM 641 N N . GLY A 1 84 ? 43.520 -18.278 -15.577 1.00 31.92 84 GLY A N 1
ATOM 642 C CA . GLY A 1 84 ? 43.869 -17.166 -14.698 1.00 31.92 84 GLY A CA 1
ATOM 643 C C . GLY A 1 84 ? 42.774 -16.961 -13.669 1.00 31.92 84 GLY A C 1
ATOM 644 O O . GLY A 1 84 ? 41.648 -16.630 -14.029 1.00 31.92 84 GLY A O 1
ATOM 645 N N . GLU A 1 85 ? 43.122 -17.198 -12.414 1.00 47.16 85 GLU A N 1
ATOM 646 C CA . GLU A 1 85 ? 42.328 -16.939 -11.224 1.00 47.16 85 GLU A CA 1
ATOM 647 C C . GLU A 1 85 ? 41.686 -15.551 -11.253 1.00 47.16 85 GLU A C 1
ATOM 649 O O . GLU A 1 85 ? 42.294 -14.539 -11.603 1.00 47.16 85 GLU A O 1
ATOM 654 N N . GLY A 1 86 ? 40.426 -15.536 -10.857 1.00 34.50 86 GLY A N 1
ATOM 655 C CA . GLY A 1 86 ? 39.591 -14.358 -10.809 1.00 34.50 86 GLY A CA 1
ATOM 656 C C . GLY A 1 86 ? 38.170 -14.842 -10.665 1.00 34.50 86 GLY A C 1
ATOM 657 O O . GLY A 1 86 ? 37.399 -14.778 -11.617 1.00 34.50 86 GLY A O 1
ATOM 658 N N . GLU A 1 87 ? 37.850 -15.403 -9.494 1.00 37.41 87 GLU A N 1
ATOM 659 C CA . GLU A 1 87 ? 36.463 -15.487 -9.050 1.00 37.41 87 GLU A CA 1
ATOM 660 C C . GLU A 1 87 ? 35.810 -14.138 -9.383 1.00 37.41 87 GLU A C 1
ATOM 662 O O . GLU A 1 87 ? 36.262 -13.110 -8.861 1.00 37.41 87 GLU A O 1
ATOM 667 N N . PRO A 1 88 ? 34.800 -14.073 -10.270 1.00 40.00 88 PRO A N 1
ATOM 668 C CA . PRO A 1 88 ? 33.992 -12.881 -10.313 1.00 40.00 88 PRO A CA 1
ATOM 669 C C . PRO A 1 88 ? 33.332 -12.852 -8.945 1.00 40.00 88 PRO A C 1
ATOM 671 O O . PRO A 1 88 ? 32.508 -13.717 -8.644 1.00 40.00 88 PRO A O 1
ATOM 674 N N . ALA A 1 89 ? 33.774 -11.914 -8.101 1.00 40.62 89 ALA A N 1
ATOM 675 C CA . ALA A 1 89 ? 33.110 -11.547 -6.865 1.00 40.62 89 ALA A CA 1
ATOM 676 C C . ALA A 1 89 ? 31.618 -11.669 -7.136 1.00 40.62 89 ALA A C 1
ATOM 678 O O . ALA A 1 89 ? 31.113 -10.957 -8.005 1.00 40.62 89 ALA A O 1
ATOM 679 N N . THR A 1 90 ? 30.972 -12.664 -6.520 1.00 42.06 90 THR A N 1
ATOM 680 C CA . THR A 1 90 ? 29.580 -13.004 -6.790 1.00 42.06 90 THR A CA 1
ATOM 681 C C . THR A 1 90 ? 28.790 -11.728 -6.589 1.00 42.06 90 THR A C 1
ATOM 683 O O . THR A 1 90 ? 28.540 -11.327 -5.448 1.00 42.06 90 THR A O 1
ATOM 686 N N . ALA A 1 91 ? 28.474 -11.038 -7.688 1.00 43.38 91 ALA A N 1
ATOM 687 C CA . ALA A 1 91 ? 27.540 -9.940 -7.679 1.00 43.38 91 ALA A CA 1
ATOM 688 C C . ALA A 1 91 ? 26.313 -10.565 -7.046 1.00 43.38 91 ALA A C 1
ATOM 690 O O . ALA A 1 91 ? 25.797 -11.548 -7.579 1.00 43.38 91 ALA A O 1
ATOM 691 N N . ARG A 1 92 ? 25.967 -10.120 -5.833 1.00 47.91 92 ARG A N 1
ATOM 692 C CA . ARG A 1 92 ? 24.807 -10.627 -5.107 1.00 47.91 92 ARG A CA 1
ATOM 693 C C . ARG A 1 92 ? 23.658 -10.509 -6.094 1.00 47.91 92 ARG A C 1
ATOM 695 O O . ARG A 1 92 ? 23.248 -9.392 -6.399 1.00 47.91 92 ARG A O 1
ATOM 702 N N . HIS A 1 93 ? 23.256 -11.630 -6.685 1.00 52.50 93 HIS A N 1
ATOM 703 C CA . HIS A 1 93 ? 22.251 -11.639 -7.727 1.00 52.50 93 HIS A CA 1
ATOM 704 C C . HIS A 1 93 ? 20.982 -11.256 -6.985 1.00 52.50 93 HIS A C 1
ATOM 706 O O . HIS A 1 93 ? 20.471 -12.050 -6.197 1.00 52.50 93 HIS A O 1
ATOM 712 N N . MET A 1 94 ? 20.575 -9.988 -7.092 1.00 60.84 94 MET A N 1
ATOM 713 C CA . MET A 1 94 ? 19.312 -9.573 -6.506 1.00 60.84 94 MET A CA 1
ATOM 714 C C . MET A 1 94 ? 18.254 -10.419 -7.208 1.00 60.84 94 MET A C 1
ATOM 716 O O . MET A 1 94 ? 18.185 -10.363 -8.441 1.00 60.84 94 MET A O 1
ATOM 720 N N . PRO A 1 95 ? 17.511 -11.260 -6.468 1.00 75.44 95 PRO A N 1
ATOM 721 C CA . PRO A 1 95 ? 16.468 -12.060 -7.078 1.00 75.44 95 PRO A CA 1
ATOM 722 C C . PRO A 1 95 ? 15.478 -11.105 -7.730 1.00 75.44 95 PRO A C 1
ATOM 724 O O . PRO A 1 95 ? 15.195 -10.030 -7.183 1.00 75.44 95 PRO A O 1
ATOM 727 N N . SER A 1 96 ? 14.980 -11.479 -8.905 1.00 86.31 96 SER A N 1
ATOM 728 C CA . SER A 1 96 ? 13.939 -10.681 -9.544 1.00 86.31 96 SER A CA 1
ATOM 729 C C . SER A 1 96 ? 12.731 -10.573 -8.617 1.00 86.31 96 SER A C 1
ATOM 731 O O . SER A 1 96 ? 12.486 -11.423 -7.752 1.00 86.31 96 SER A O 1
ATOM 733 N N . ARG A 1 97 ? 11.933 -9.524 -8.787 1.00 87.56 97 ARG A N 1
ATOM 734 C CA . ARG A 1 97 ? 10.688 -9.354 -8.038 1.00 87.56 97 ARG A CA 1
ATOM 735 C C . ARG A 1 97 ? 9.807 -10.601 -8.151 1.00 87.56 97 ARG A C 1
ATOM 737 O O . ARG A 1 97 ? 9.202 -11.011 -7.162 1.00 87.56 97 ARG A O 1
ATOM 744 N N . GLN A 1 98 ? 9.739 -11.186 -9.345 1.00 87.56 98 GLN A N 1
ATOM 745 C CA . GLN A 1 98 ? 8.966 -12.394 -9.608 1.00 87.56 98 GLN A CA 1
ATOM 746 C C . GLN A 1 98 ? 9.506 -13.594 -8.816 1.00 87.56 98 GLN A C 1
ATOM 748 O O . GLN A 1 98 ? 8.732 -14.253 -8.126 1.00 87.56 98 GLN A O 1
ATOM 753 N N . GLU A 1 99 ? 10.822 -13.811 -8.812 1.00 88.31 99 GLU A N 1
ATOM 754 C CA . GLU A 1 99 ? 11.462 -14.844 -7.983 1.00 88.31 99 GLU A CA 1
ATOM 755 C C . GLU A 1 99 ? 11.194 -14.627 -6.488 1.00 88.31 99 GLU A C 1
ATOM 757 O O . GLU A 1 99 ? 10.904 -15.575 -5.764 1.00 88.31 99 GLU A O 1
ATOM 762 N N . ALA A 1 100 ? 11.238 -13.380 -6.009 1.00 87.88 100 ALA A N 1
ATOM 763 C CA . ALA A 1 100 ? 10.960 -13.060 -4.610 1.00 87.88 100 ALA A CA 1
ATOM 764 C C . ALA A 1 100 ? 9.493 -13.328 -4.219 1.00 87.88 100 ALA A C 1
ATOM 766 O O . ALA A 1 100 ? 9.221 -13.721 -3.080 1.00 87.88 100 ALA A O 1
ATOM 767 N N . ILE A 1 101 ? 8.549 -13.137 -5.146 1.00 88.75 101 ILE A N 1
ATOM 768 C CA . ILE A 1 101 ? 7.135 -13.494 -4.953 1.00 88.75 101 ILE A CA 1
ATOM 769 C C . ILE A 1 101 ? 6.975 -15.014 -4.905 1.00 88.75 101 ILE A C 1
ATOM 771 O O . ILE A 1 101 ? 6.323 -15.534 -4.000 1.00 88.75 101 ILE A O 1
ATOM 775 N N . GLU A 1 102 ? 7.594 -15.732 -5.841 1.00 89.25 102 GLU A N 1
ATOM 776 C CA . GLU A 1 102 ? 7.547 -17.197 -5.913 1.00 89.25 102 GLU A CA 1
ATOM 777 C C . GLU A 1 102 ? 8.204 -17.858 -4.693 1.00 89.25 102 GLU A C 1
ATOM 779 O O . GLU A 1 102 ? 7.694 -18.850 -4.175 1.00 89.25 102 GLU A O 1
ATOM 784 N N . ALA A 1 103 ? 9.270 -17.255 -4.164 1.00 88.62 103 ALA A N 1
ATOM 785 C CA . ALA A 1 103 ? 9.922 -17.663 -2.922 1.00 88.62 103 ALA A CA 1
ATOM 786 C C . ALA A 1 103 ? 9.134 -17.281 -1.651 1.00 88.62 103 ALA A C 1
ATOM 788 O O . ALA A 1 103 ? 9.553 -17.618 -0.543 1.00 88.62 103 ALA A O 1
ATOM 789 N N . GLY A 1 104 ? 8.012 -16.560 -1.774 1.00 87.12 104 GLY A N 1
ATOM 790 C CA . GLY A 1 104 ? 7.184 -16.124 -0.645 1.00 87.12 104 GLY A CA 1
ATOM 791 C C . GLY A 1 104 ? 7.801 -15.013 0.213 1.00 87.12 104 GLY A C 1
ATOM 792 O O . GLY A 1 104 ? 7.311 -14.743 1.311 1.00 87.12 104 GLY A O 1
ATOM 793 N N . LEU A 1 105 ? 8.861 -14.362 -0.273 1.00 89.31 105 LEU A N 1
ATOM 794 C CA . LEU A 1 105 ? 9.542 -13.249 0.397 1.00 89.31 105 LEU A CA 1
ATOM 795 C C . LEU A 1 105 ? 8.817 -11.918 0.175 1.00 89.31 105 LEU A C 1
ATOM 797 O O . LEU A 1 105 ? 8.908 -11.011 1.006 1.00 89.31 105 LEU A O 1
ATOM 801 N N . LEU A 1 106 ? 8.083 -11.805 -0.933 1.00 91.94 106 LEU A N 1
ATOM 802 C CA . LEU A 1 106 ? 7.384 -10.595 -1.340 1.00 91.94 106 LEU A CA 1
ATOM 803 C C . LEU A 1 106 ? 5.912 -10.883 -1.642 1.00 91.94 106 LEU A C 1
ATOM 805 O O . LEU A 1 106 ? 5.572 -11.838 -2.334 1.00 91.94 106 LEU A O 1
ATOM 809 N N . VAL A 1 107 ? 5.027 -10.016 -1.161 1.00 94.00 107 VAL A N 1
ATOM 810 C CA . VAL A 1 107 ? 3.604 -10.024 -1.503 1.00 94.00 107 VAL A CA 1
ATOM 811 C C . VAL A 1 107 ? 3.350 -8.979 -2.583 1.00 94.00 107 VAL A C 1
ATOM 813 O O . VAL A 1 107 ? 3.617 -7.791 -2.388 1.00 94.00 107 VAL A O 1
ATOM 816 N N . ASP A 1 108 ? 2.813 -9.413 -3.724 1.00 94.75 108 ASP A N 1
ATOM 817 C CA . ASP A 1 108 ? 2.430 -8.512 -4.810 1.00 94.75 108 ASP A CA 1
ATOM 818 C C . ASP A 1 108 ? 1.154 -7.730 -4.469 1.00 94.75 108 ASP A C 1
ATOM 820 O O 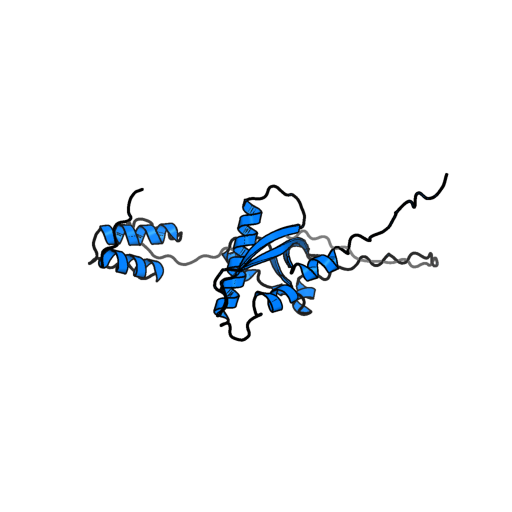. ASP A 1 108 ? 0.065 -8.296 -4.337 1.00 94.75 108 ASP A O 1
ATOM 824 N N . VAL A 1 109 ? 1.269 -6.402 -4.409 1.00 95.62 109 VAL A N 1
ATOM 825 C CA . VAL A 1 109 ? 0.135 -5.488 -4.217 1.00 95.62 109 VAL A CA 1
ATOM 826 C C . VAL A 1 109 ? -0.075 -4.535 -5.395 1.00 95.62 109 VAL A C 1
ATOM 828 O O . VAL A 1 109 ? -0.876 -3.603 -5.308 1.00 95.62 109 VAL A O 1
ATOM 831 N N . THR A 1 110 ? 0.570 -4.781 -6.535 1.00 94.31 110 THR A N 1
ATOM 832 C CA . THR A 1 110 ? 0.573 -3.911 -7.723 1.00 94.31 110 THR A CA 1
ATOM 833 C C . THR A 1 110 ? -0.836 -3.573 -8.199 1.00 94.31 110 THR A C 1
ATOM 835 O O . THR A 1 110 ? -1.137 -2.419 -8.500 1.00 94.31 110 THR A O 1
ATOM 838 N N . LYS A 1 111 ? -1.757 -4.546 -8.208 1.00 94.69 111 LYS A N 1
ATOM 839 C CA . LYS A 1 111 ? -3.159 -4.298 -8.596 1.00 94.69 111 LYS A CA 1
ATOM 840 C C . LYS A 1 111 ? -3.859 -3.298 -7.670 1.00 94.69 111 LYS A C 1
ATOM 842 O O . LYS A 1 111 ? -4.695 -2.530 -8.140 1.00 94.69 111 LYS A O 1
ATOM 847 N N . LYS A 1 112 ? -3.542 -3.304 -6.370 1.00 94.38 112 LYS A N 1
ATOM 848 C CA . LYS A 1 112 ? -4.087 -2.353 -5.386 1.00 94.38 112 LYS A CA 1
ATOM 849 C C . LYS A 1 112 ? -3.398 -0.995 -5.521 1.00 94.38 112 LYS A C 1
ATOM 851 O O . LYS A 1 112 ? -4.082 0.022 -5.551 1.00 94.38 112 LYS A O 1
ATOM 856 N N . ALA A 1 113 ? -2.082 -0.987 -5.719 1.00 94.88 113 ALA A N 1
ATOM 857 C CA . ALA A 1 113 ? -1.296 0.226 -5.932 1.00 94.88 113 ALA A CA 1
ATOM 858 C C . ALA A 1 113 ? -1.741 1.010 -7.178 1.00 94.88 113 ALA A C 1
ATOM 860 O O . ALA A 1 113 ? -1.945 2.222 -7.098 1.00 94.88 113 ALA A O 1
ATOM 861 N N . LYS A 1 114 ? -2.019 0.326 -8.297 1.00 94.44 114 LYS A N 1
ATOM 862 C CA . LYS A 1 114 ? -2.554 0.953 -9.520 1.00 94.44 114 LYS A CA 1
ATOM 863 C C . LYS A 1 114 ? -3.860 1.719 -9.273 1.00 94.44 114 LYS A C 1
ATOM 865 O O . LYS A 1 114 ? -4.047 2.797 -9.824 1.00 94.44 114 LYS A O 1
ATOM 870 N N . ARG A 1 115 ? -4.739 1.223 -8.390 1.00 93.44 115 ARG A N 1
ATOM 871 C CA . ARG A 1 115 ? -6.007 1.901 -8.036 1.00 93.44 115 ARG A CA 1
ATOM 872 C C . ARG A 1 115 ? -5.804 3.201 -7.254 1.00 93.44 115 ARG A C 1
ATOM 874 O O . ARG A 1 115 ? -6.706 4.027 -7.228 1.00 93.44 115 ARG A O 1
ATOM 881 N N . ILE A 1 116 ? -4.645 3.366 -6.619 1.00 91.75 116 ILE A N 1
ATOM 882 C CA . ILE A 1 116 ? -4.280 4.535 -5.801 1.00 91.75 116 ILE A CA 1
ATOM 883 C C . ILE A 1 116 ? -3.338 5.471 -6.594 1.00 91.75 116 ILE A C 1
ATOM 885 O O . ILE A 1 116 ? -2.882 6.494 -6.092 1.00 91.75 116 ILE A O 1
ATOM 889 N N . GLY A 1 117 ? -3.071 5.157 -7.869 1.00 90.81 117 GLY A N 1
ATOM 890 C CA . GLY A 1 117 ? -2.299 6.008 -8.775 1.00 90.81 117 GLY A CA 1
ATOM 891 C C . GLY A 1 117 ? -0.794 5.741 -8.787 1.00 90.81 117 GLY A C 1
ATOM 892 O O . GLY A 1 117 ? -0.035 6.626 -9.178 1.00 90.81 117 GLY A O 1
ATOM 893 N N . PHE A 1 118 ? -0.346 4.552 -8.373 1.00 92.12 118 PHE A N 1
ATOM 894 C CA . PHE A 1 118 ? 1.011 4.089 -8.676 1.00 92.12 118 PHE A CA 1
ATOM 895 C C . PHE A 1 118 ? 1.082 3.580 -10.119 1.00 92.12 118 PHE A C 1
ATOM 897 O O . PHE A 1 118 ? 0.252 2.778 -10.547 1.00 92.12 118 PHE A O 1
ATOM 904 N N . ASN A 1 119 ? 2.097 4.025 -10.854 1.00 90.62 119 ASN A N 1
ATOM 905 C CA . ASN A 1 119 ? 2.405 3.608 -12.225 1.00 90.62 119 ASN A CA 1
ATOM 906 C C . ASN A 1 119 ? 3.544 2.572 -12.306 1.00 90.62 119 ASN A C 1
ATOM 908 O O . ASN A 1 119 ? 3.920 2.174 -13.400 1.00 90.62 119 ASN A O 1
ATOM 912 N N . VAL A 1 120 ? 4.062 2.138 -11.159 1.00 91.44 120 VAL A N 1
ATOM 913 C CA . VAL A 1 120 ? 5.175 1.190 -11.005 1.00 91.44 120 VAL A CA 1
ATOM 914 C C . VAL A 1 120 ? 4.700 -0.087 -10.314 1.00 91.44 120 VAL A C 1
ATOM 916 O O . VAL A 1 120 ? 3.652 -0.088 -9.655 1.00 91.44 120 VAL A O 1
ATOM 919 N N . ALA A 1 121 ? 5.450 -1.179 -10.458 1.00 92.94 121 ALA A N 1
ATOM 920 C CA . ALA A 1 121 ? 5.166 -2.408 -9.723 1.00 92.94 121 ALA A CA 1
ATOM 921 C C . ALA A 1 121 ? 5.412 -2.191 -8.223 1.00 92.94 121 ALA A C 1
ATOM 923 O O . ALA A 1 121 ? 6.359 -1.506 -7.838 1.00 92.94 121 ALA A O 1
ATOM 924 N N . VAL A 1 122 ? 4.562 -2.759 -7.362 1.00 94.94 122 VAL A N 1
ATOM 925 C CA . VAL A 1 122 ? 4.686 -2.573 -5.907 1.00 94.94 122 VAL A CA 1
ATOM 926 C C . VAL A 1 122 ? 4.620 -3.907 -5.181 1.00 94.94 122 VAL A C 1
ATOM 928 O O . VAL A 1 122 ? 3.707 -4.707 -5.405 1.00 94.94 122 VAL A O 1
ATOM 931 N N . GLY A 1 123 ? 5.587 -4.130 -4.295 1.00 94.94 123 GLY A N 1
ATOM 932 C CA . GLY A 1 123 ? 5.650 -5.285 -3.410 1.00 94.94 123 GLY A CA 1
ATOM 933 C C . GLY A 1 123 ? 5.773 -4.886 -1.943 1.00 94.94 123 GLY A C 1
ATOM 934 O O . GLY A 1 123 ? 6.285 -3.817 -1.615 1.00 94.94 123 GLY A O 1
ATOM 935 N N . ILE A 1 124 ? 5.306 -5.762 -1.058 1.00 95.50 124 ILE A N 1
ATOM 936 C CA . ILE A 1 124 ? 5.437 -5.636 0.398 1.00 95.50 124 ILE A CA 1
ATOM 937 C C . ILE A 1 124 ? 6.220 -6.844 0.902 1.00 95.50 124 ILE A C 1
ATOM 939 O O . ILE A 1 124 ? 5.857 -7.971 0.565 1.00 95.50 124 ILE A O 1
ATOM 943 N N . THR A 1 125 ? 7.280 -6.644 1.690 1.00 94.81 125 THR A N 1
ATOM 944 C CA . THR A 1 125 ? 8.039 -7.783 2.230 1.00 94.81 125 THR A CA 1
ATOM 945 C C . THR A 1 125 ? 7.172 -8.632 3.152 1.00 94.81 125 THR A C 1
ATOM 947 O O . THR A 1 125 ? 6.280 -8.128 3.844 1.00 94.81 125 THR A O 1
ATOM 950 N N . LYS A 1 126 ? 7.438 -9.940 3.195 1.00 92.25 126 LYS A N 1
ATOM 951 C CA . LYS A 1 126 ? 6.685 -10.877 4.037 1.00 92.25 126 LYS A CA 1
ATOM 952 C C . LYS A 1 126 ? 6.726 -10.477 5.512 1.00 92.25 126 LYS A C 1
ATOM 954 O O . LYS A 1 126 ? 5.706 -10.543 6.192 1.00 92.25 126 LYS A O 1
ATOM 959 N N . SER A 1 127 ? 7.869 -9.971 5.979 1.00 91.00 127 SER A N 1
ATOM 960 C CA . SER A 1 127 ? 8.030 -9.448 7.339 1.00 91.00 127 SER A CA 1
ATOM 961 C C . SER A 1 127 ? 7.061 -8.308 7.639 1.00 91.00 127 SER A C 1
ATOM 963 O O . SER A 1 127 ? 6.436 -8.307 8.698 1.00 91.00 127 SER A O 1
ATOM 965 N N . LEU A 1 128 ? 6.921 -7.343 6.724 1.00 92.00 128 LEU A N 1
ATOM 966 C CA . LEU A 1 128 ? 5.992 -6.226 6.890 1.00 92.00 128 LEU A CA 1
ATOM 967 C C . LEU A 1 128 ? 4.532 -6.695 6.806 1.00 92.00 128 LEU A C 1
ATOM 969 O O . LEU A 1 128 ? 3.690 -6.254 7.589 1.00 92.00 128 LEU A O 1
ATOM 973 N N . TRP A 1 129 ? 4.243 -7.622 5.891 1.00 91.94 129 TRP A N 1
ATOM 974 C CA . TRP A 1 129 ? 2.918 -8.214 5.738 1.00 91.94 129 TRP A CA 1
ATOM 975 C C . TRP A 1 129 ? 2.450 -8.905 7.023 1.00 91.94 129 TRP A C 1
ATOM 977 O O . TRP A 1 129 ? 1.425 -8.533 7.598 1.00 91.94 129 TRP A O 1
ATOM 987 N N . ASP A 1 130 ? 3.248 -9.835 7.536 1.00 89.81 130 ASP A N 1
ATOM 988 C CA . ASP A 1 130 ? 2.857 -10.665 8.675 1.00 89.81 130 ASP A CA 1
ATOM 989 C C . ASP A 1 130 ? 2.752 -9.866 9.974 1.00 89.81 130 ASP A C 1
ATOM 991 O O . ASP A 1 130 ? 1.860 -10.092 10.793 1.00 89.81 130 ASP A O 1
ATOM 995 N N . ARG A 1 131 ? 3.666 -8.910 10.170 1.00 86.06 131 ARG A N 1
ATOM 996 C CA . ARG A 1 131 ? 3.801 -8.181 11.436 1.00 86.06 131 ARG A CA 1
ATOM 997 C C . ARG A 1 131 ? 2.898 -6.967 11.551 1.00 86.06 131 ARG A C 1
ATOM 999 O O . ARG A 1 131 ? 2.646 -6.543 12.676 1.00 86.06 131 ARG A O 1
ATOM 1006 N N . ASN A 1 132 ? 2.434 -6.385 10.445 1.00 85.38 132 ASN A N 1
ATOM 1007 C CA . ASN A 1 132 ? 1.694 -5.118 10.482 1.00 85.38 132 ASN A CA 1
ATOM 1008 C C . ASN A 1 132 ? 0.358 -5.166 9.739 1.00 85.38 132 ASN A C 1
ATOM 1010 O O . ASN A 1 132 ? -0.568 -4.446 10.122 1.00 85.38 132 ASN A O 1
ATOM 1014 N N . ILE A 1 133 ? 0.226 -6.014 8.718 1.00 84.12 133 ILE A N 1
ATOM 1015 C CA . ILE A 1 133 ? -1.024 -6.150 7.962 1.00 84.12 133 ILE A CA 1
ATOM 1016 C C . ILE A 1 133 ? -1.885 -7.250 8.587 1.00 84.12 133 ILE A C 1
ATOM 1018 O O . ILE A 1 133 ? -3.040 -6.985 8.913 1.00 84.12 133 ILE A O 1
ATOM 1022 N N . THR A 1 134 ? -1.315 -8.430 8.853 1.00 83.50 134 THR A N 1
ATOM 1023 C CA . THR A 1 134 ? -2.057 -9.598 9.371 1.00 83.50 134 THR A CA 1
ATOM 1024 C C . THR A 1 134 ? -1.780 -9.923 10.845 1.00 83.50 134 THR A C 1
ATOM 1026 O O . THR A 1 134 ? -2.153 -10.995 11.311 1.00 83.50 134 THR A O 1
ATOM 1029 N N . LYS A 1 135 ? -1.121 -9.022 11.590 1.00 72.56 135 LYS A N 1
ATOM 1030 C CA . LYS A 1 135 ? -0.652 -9.243 12.977 1.00 72.56 135 LYS A CA 1
ATOM 1031 C C . LYS A 1 135 ? -1.727 -9.780 13.925 1.00 72.56 135 LYS A C 1
ATOM 1033 O O . LYS A 1 135 ? -1.432 -10.569 14.818 1.00 72.56 135 LYS A O 1
ATOM 1038 N N . SER A 1 136 ? -2.955 -9.300 13.768 1.00 64.75 136 SER A N 1
ATOM 1039 C CA . SER A 1 136 ? -4.082 -9.696 14.601 1.00 64.75 136 SER A CA 1
ATOM 1040 C C . SER A 1 136 ? -4.857 -10.788 13.870 1.00 64.75 136 SER A C 1
ATOM 1042 O O . SER A 1 136 ? -5.483 -10.523 12.845 1.00 64.75 136 SER A O 1
ATOM 1044 N N . LEU A 1 137 ? -4.798 -12.005 14.413 1.00 58.41 137 LEU A N 1
ATOM 1045 C CA . LEU A 1 137 ? -5.437 -13.210 13.868 1.00 58.41 137 LEU A CA 1
ATOM 1046 C C . LEU A 1 137 ? -6.972 -13.097 13.764 1.00 58.41 137 LEU A C 1
ATOM 1048 O O . LEU A 1 137 ? -7.580 -13.876 13.038 1.00 58.41 137 LEU A O 1
ATOM 1052 N N . ASP A 1 138 ? -7.570 -12.104 14.429 1.00 64.12 138 ASP A N 1
ATOM 1053 C CA . ASP A 1 138 ? -9.014 -11.832 14.437 1.00 64.12 138 ASP A CA 1
ATOM 1054 C C . ASP A 1 138 ? -9.458 -10.759 13.421 1.00 64.12 138 ASP A C 1
ATOM 1056 O O . ASP A 1 138 ? -10.634 -10.397 13.377 1.00 64.12 138 ASP A O 1
ATOM 1060 N N . LEU A 1 139 ? -8.538 -10.200 12.622 1.00 66.69 139 LEU A N 1
ATOM 1061 C CA . LEU A 1 139 ? -8.896 -9.199 11.611 1.00 66.69 139 LEU A CA 1
ATOM 1062 C C . LEU A 1 139 ? -9.531 -9.858 10.383 1.00 66.69 139 LEU A C 1
ATOM 1064 O O . LEU A 1 139 ? -8.945 -10.746 9.766 1.00 66.69 139 LEU A O 1
ATOM 1068 N N . ASP A 1 140 ? -10.701 -9.348 9.996 1.00 77.12 140 ASP A N 1
ATOM 1069 C CA . ASP A 1 140 ? -11.360 -9.663 8.728 1.00 77.12 140 ASP A CA 1
ATOM 1070 C C . ASP A 1 140 ? -10.426 -9.325 7.545 1.00 77.12 140 ASP A C 1
ATOM 1072 O O . ASP A 1 140 ? -9.808 -8.255 7.550 1.00 77.12 140 ASP A O 1
ATOM 1076 N N . PRO A 1 141 ? -10.324 -10.169 6.500 1.00 79.81 141 PRO A N 1
ATOM 1077 C CA . PRO A 1 141 ? -9.585 -9.853 5.278 1.00 79.81 141 PRO A CA 1
ATOM 1078 C C . PRO A 1 141 ? -9.857 -8.467 4.668 1.00 79.81 141 PRO A C 1
ATOM 1080 O O . PRO A 1 141 ? -8.980 -7.908 4.005 1.00 79.81 141 PRO A O 1
ATOM 1083 N N . HIS A 1 142 ? -11.038 -7.879 4.896 1.00 82.88 142 HIS A N 1
ATOM 1084 C CA . HIS A 1 142 ? -11.322 -6.501 4.489 1.00 82.88 142 HIS A CA 1
ATOM 1085 C C . HIS A 1 142 ? -10.403 -5.472 5.171 1.00 82.88 142 HIS A C 1
ATOM 1087 O O . HIS A 1 142 ? -9.948 -4.524 4.533 1.00 82.88 142 HIS A O 1
ATOM 1093 N N . GLU A 1 143 ? -10.068 -5.676 6.444 1.00 83.56 143 GLU A N 1
ATOM 1094 C CA . GLU A 1 143 ? -9.183 -4.791 7.204 1.00 83.56 143 GLU A CA 1
ATOM 1095 C C . GLU A 1 143 ? -7.746 -4.834 6.677 1.00 83.56 143 GLU A C 1
ATOM 1097 O O . GLU A 1 143 ? -7.064 -3.809 6.640 1.00 83.56 143 GLU A O 1
ATOM 1102 N N . TRP A 1 144 ? -7.279 -5.992 6.196 1.00 87.88 144 TRP A N 1
ATOM 1103 C CA . TRP A 1 144 ? -5.969 -6.095 5.542 1.00 87.88 144 TRP A CA 1
ATOM 1104 C C . TRP A 1 144 ? -5.913 -5.225 4.284 1.00 87.88 144 TRP A C 1
ATOM 1106 O O . TRP A 1 144 ? -4.927 -4.526 4.048 1.00 87.88 144 TRP A O 1
ATOM 1116 N N . ASP A 1 145 ? -6.999 -5.209 3.511 1.00 89.00 145 ASP A N 1
ATOM 1117 C CA . ASP A 1 145 ? -7.125 -4.379 2.316 1.00 89.00 145 ASP A CA 1
ATOM 1118 C C . ASP A 1 145 ? -7.114 -2.882 2.638 1.00 89.00 145 ASP A C 1
ATOM 1120 O O . ASP A 1 145 ? -6.464 -2.109 1.925 1.00 89.00 145 ASP A O 1
ATOM 1124 N N . LEU A 1 146 ? -7.787 -2.475 3.718 1.00 88.44 146 LEU A N 1
ATOM 1125 C CA . LEU A 1 146 ? -7.751 -1.098 4.212 1.00 88.44 146 LEU A CA 1
ATOM 1126 C C . LEU A 1 146 ? -6.336 -0.710 4.655 1.00 88.44 146 LEU A C 1
ATOM 1128 O O . LEU A 1 146 ? -5.837 0.330 4.233 1.00 88.44 146 LEU A O 1
ATOM 1132 N N . ARG A 1 147 ? -5.640 -1.578 5.3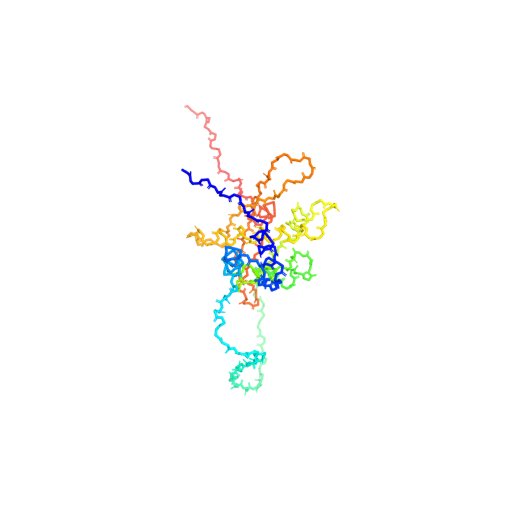99 1.00 89.38 147 ARG A N 1
ATOM 1133 C CA . ARG A 1 147 ? -4.252 -1.343 5.835 1.00 89.38 147 ARG A CA 1
ATOM 1134 C C . ARG A 1 147 ? -3.288 -1.192 4.663 1.00 89.38 147 ARG A C 1
ATOM 1136 O O . ARG A 1 147 ? -2.486 -0.260 4.645 1.00 89.38 147 ARG A O 1
ATOM 1143 N N . VAL A 1 148 ? -3.377 -2.075 3.665 1.00 93.06 148 VAL A N 1
ATOM 1144 C CA . VAL A 1 148 ? -2.564 -1.977 2.440 1.00 93.06 148 VAL A CA 1
ATOM 1145 C C . VAL A 1 148 ? -2.856 -0.668 1.715 1.00 93.06 148 VAL A C 1
ATOM 1147 O O . VAL A 1 148 ? -1.929 0.031 1.308 1.00 93.06 148 VAL A O 1
ATOM 1150 N N . ARG A 1 149 ? -4.135 -0.306 1.565 1.00 93.25 149 ARG A N 1
ATOM 1151 C CA . ARG A 1 149 ? -4.536 0.952 0.928 1.00 93.25 149 ARG A CA 1
ATOM 1152 C C . ARG A 1 149 ? -3.954 2.160 1.660 1.00 93.25 149 ARG A C 1
ATOM 1154 O O . ARG A 1 149 ? -3.392 3.033 1.005 1.00 93.25 149 ARG A O 1
ATOM 1161 N N . ASP A 1 150 ? -4.081 2.212 2.979 1.00 91.25 150 ASP A N 1
ATOM 1162 C CA . ASP A 1 150 ? -3.658 3.360 3.783 1.00 91.25 150 ASP A CA 1
ATOM 1163 C C . ASP A 1 150 ? -2.128 3.507 3.776 1.00 91.25 150 ASP A C 1
ATOM 1165 O O . ASP A 1 150 ? -1.606 4.613 3.630 1.00 91.25 150 ASP A O 1
ATOM 1169 N N . MET A 1 151 ? -1.402 2.385 3.800 1.00 93.06 151 MET A N 1
ATOM 1170 C CA . MET A 1 151 ? 0.050 2.350 3.627 1.00 93.06 151 MET A CA 1
ATOM 1171 C C . MET A 1 151 ? 0.479 2.883 2.253 1.00 93.06 151 MET A C 1
ATOM 1173 O O . MET A 1 151 ? 1.339 3.760 2.160 1.00 93.06 151 MET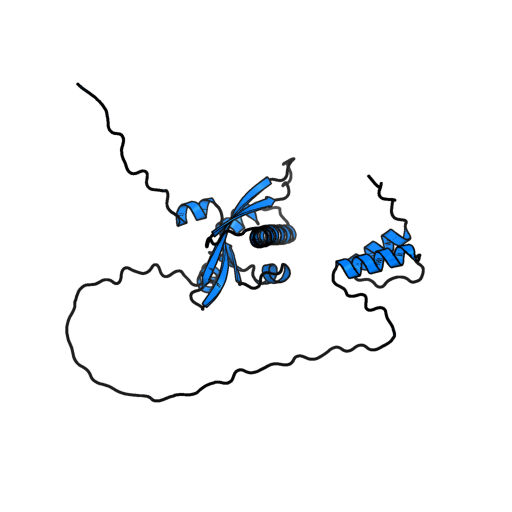 A O 1
ATOM 1177 N N . LEU A 1 152 ? -0.149 2.402 1.177 1.00 95.19 152 LEU A N 1
ATOM 1178 C CA . LEU A 1 152 ? 0.122 2.876 -0.182 1.00 95.19 152 LEU A CA 1
ATOM 1179 C C . LEU A 1 152 ? -0.212 4.366 -0.335 1.00 95.19 152 LEU A C 1
ATOM 1181 O O . LEU A 1 152 ? 0.528 5.100 -0.989 1.00 95.19 152 LEU A O 1
ATOM 1185 N N . LEU A 1 153 ? -1.291 4.834 0.294 1.00 94.25 153 LEU A N 1
ATOM 1186 C CA . LEU A 1 153 ? -1.664 6.244 0.289 1.00 94.25 153 LEU A CA 1
ATOM 1187 C C . LEU A 1 153 ? -0.610 7.105 0.996 1.00 94.25 153 LEU A C 1
ATOM 1189 O O . LEU A 1 153 ? -0.206 8.133 0.453 1.00 94.25 153 LEU A O 1
ATOM 1193 N N . ALA A 1 154 ? -0.114 6.672 2.158 1.00 93.50 154 ALA A N 1
ATOM 1194 C CA . ALA A 1 154 ? 0.953 7.363 2.877 1.00 93.50 154 ALA A CA 1
ATOM 1195 C C . ALA A 1 154 ? 2.231 7.472 2.029 1.00 93.50 154 ALA A C 1
ATOM 1197 O O . ALA A 1 154 ? 2.810 8.554 1.917 1.00 93.50 154 ALA A O 1
ATOM 1198 N N . VAL A 1 155 ? 2.625 6.385 1.354 1.00 93.31 155 VAL A N 1
ATOM 1199 C CA . VAL A 1 155 ? 3.777 6.380 0.434 1.00 93.31 155 VAL A CA 1
ATOM 1200 C C . VAL A 1 155 ? 3.538 7.357 -0.715 1.00 93.31 155 VAL A C 1
ATOM 1202 O O . VAL A 1 155 ? 4.394 8.189 -1.011 1.00 93.31 155 VAL A O 1
ATOM 1205 N N . ARG A 1 156 ? 2.352 7.327 -1.332 1.00 91.56 156 ARG A N 1
ATOM 1206 C CA . ARG A 1 156 ? 2.016 8.208 -2.457 1.00 91.56 156 ARG A CA 1
ATOM 1207 C C . ARG A 1 156 ? 2.055 9.685 -2.075 1.00 91.56 156 ARG A C 1
ATOM 1209 O O . ARG A 1 156 ? 2.539 10.499 -2.867 1.00 91.56 156 ARG A O 1
ATOM 1216 N N . LEU A 1 157 ? 1.541 10.023 -0.893 1.00 91.62 157 LEU A N 1
ATOM 1217 C CA . LEU A 1 157 ? 1.571 11.376 -0.338 1.00 91.62 157 LEU A CA 1
ATOM 1218 C C . LEU A 1 157 ? 3.004 11.806 -0.027 1.00 91.62 157 LEU A C 1
ATOM 1220 O O . LEU A 1 157 ? 3.403 12.910 -0.396 1.00 91.62 157 LEU A O 1
ATOM 1224 N N . ARG A 1 158 ? 3.807 10.918 0.569 1.00 90.19 158 ARG A N 1
ATOM 1225 C CA . ARG A 1 158 ? 5.224 11.181 0.820 1.00 90.19 158 ARG A CA 1
ATOM 1226 C C . ARG A 1 158 ? 5.976 11.456 -0.482 1.00 90.19 158 ARG A C 1
ATOM 1228 O O . ARG A 1 158 ? 6.730 12.422 -0.532 1.00 90.19 158 ARG A O 1
ATOM 1235 N N . MET A 1 159 ? 5.735 10.675 -1.535 1.00 85.56 159 MET A N 1
ATOM 1236 C CA . MET A 1 159 ? 6.327 10.895 -2.861 1.00 85.56 159 MET A CA 1
ATOM 1237 C C . MET A 1 159 ? 5.888 12.221 -3.489 1.00 85.56 159 MET A C 1
ATOM 1239 O O . MET A 1 159 ? 6.688 12.879 -4.138 1.00 85.56 159 MET A O 1
ATOM 1243 N N . ALA A 1 160 ? 4.628 12.629 -3.303 1.00 86.25 160 ALA A N 1
ATOM 1244 C CA . ALA A 1 160 ? 4.133 13.904 -3.825 1.00 86.25 160 ALA A CA 1
ATOM 1245 C C . ALA A 1 160 ? 4.757 15.118 -3.118 1.00 86.25 160 ALA A C 1
ATOM 1247 O O . ALA A 1 160 ? 4.900 16.173 -3.728 1.00 86.25 160 ALA A O 1
ATOM 1248 N N . GLY A 1 161 ? 5.076 14.978 -1.829 1.00 80.31 161 GLY A N 1
ATOM 1249 C CA . GLY A 1 161 ? 5.548 16.070 -0.978 1.00 80.31 161 GLY A CA 1
ATOM 1250 C 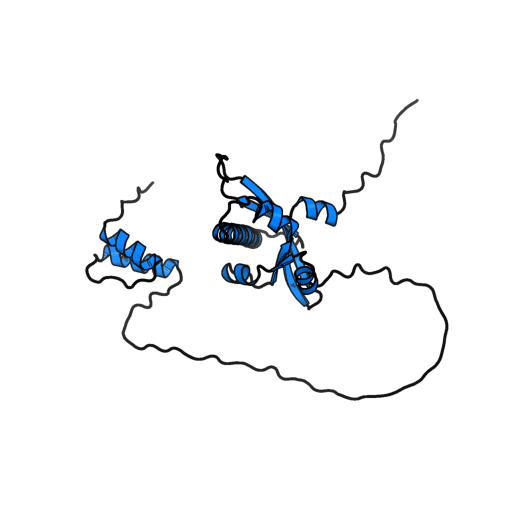C . GLY A 1 161 ? 7.064 16.152 -0.782 1.00 80.31 161 GLY A C 1
ATOM 1251 O O . GLY A 1 161 ? 7.516 17.075 -0.110 1.00 80.31 161 GLY A O 1
ATOM 1252 N N . SER A 1 162 ? 7.852 15.210 -1.309 1.00 69.94 162 SER A N 1
ATOM 1253 C CA . SER A 1 162 ? 9.296 15.131 -1.032 1.00 69.94 162 SER A CA 1
ATOM 1254 C C . SER A 1 162 ? 10.141 15.487 -2.256 1.00 69.94 162 SER A C 1
ATOM 1256 O O . SER A 1 162 ? 9.921 14.964 -3.341 1.00 69.94 162 SER A O 1
ATOM 1258 N N . ALA A 1 163 ? 11.158 16.332 -2.055 1.00 62.12 163 ALA A N 1
ATOM 1259 C CA . ALA A 1 163 ? 12.200 16.653 -3.041 1.00 62.12 163 ALA A CA 1
ATOM 1260 C C . ALA A 1 163 ? 13.454 15.759 -2.903 1.00 62.12 163 ALA A C 1
ATOM 1262 O O . ALA A 1 163 ? 14.496 16.034 -3.492 1.00 62.12 163 ALA A O 1
ATOM 1263 N N . THR A 1 164 ? 13.391 14.721 -2.065 1.00 57.72 164 THR A N 1
ATOM 1264 C CA . THR A 1 164 ? 14.529 13.858 -1.729 1.00 57.72 164 THR A CA 1
ATOM 1265 C C . THR A 1 164 ? 14.775 12.818 -2.821 1.00 57.72 164 THR A C 1
ATOM 1267 O O . THR A 1 164 ? 13.979 11.896 -2.979 1.00 57.72 164 THR A O 1
ATOM 1270 N N . SER A 1 165 ? 15.905 12.926 -3.522 1.00 58.47 165 SER A N 1
ATOM 1271 C CA . SER A 1 165 ? 16.336 12.012 -4.599 1.00 58.47 165 SER A CA 1
ATOM 1272 C C . SER A 1 165 ? 17.008 10.718 -4.106 1.00 58.47 165 SER A C 1
ATOM 1274 O O . SER A 1 165 ? 17.925 10.209 -4.746 1.00 58.47 165 SER A O 1
ATOM 1276 N N . GLY A 1 166 ? 16.602 10.196 -2.947 1.00 73.12 166 GLY A N 1
ATOM 1277 C CA . GLY A 1 166 ? 17.141 8.943 -2.411 1.00 73.12 166 GLY A CA 1
ATOM 1278 C C . GLY A 1 166 ? 16.420 7.715 -2.983 1.00 73.12 166 GLY A C 1
ATOM 1279 O O . GLY A 1 166 ? 15.215 7.789 -3.219 1.00 73.12 166 GLY A O 1
ATOM 1280 N N . PRO A 1 167 ? 17.101 6.564 -3.147 1.00 84.19 167 PRO A N 1
ATOM 1281 C CA . PRO A 1 167 ? 16.446 5.316 -3.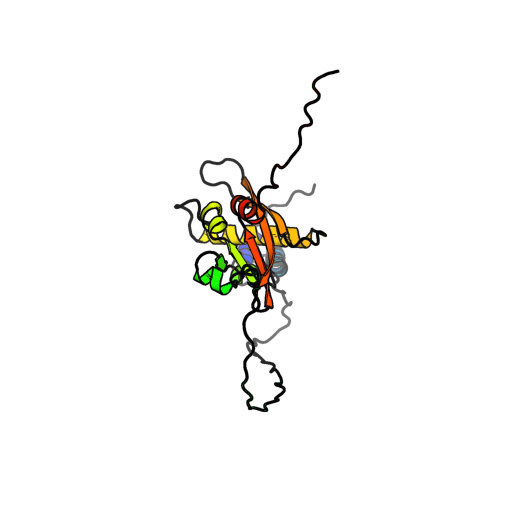539 1.00 84.19 167 PRO A CA 1
ATOM 1282 C C . PRO A 1 167 ? 15.571 4.734 -2.419 1.00 84.19 167 PRO A C 1
ATOM 1284 O O . PRO A 1 167 ? 14.827 3.797 -2.660 1.00 84.19 167 PRO A O 1
ATOM 1287 N N . TRP A 1 168 ? 15.607 5.291 -1.206 1.00 88.06 168 TRP A N 1
ATOM 1288 C CA . TRP A 1 168 ? 14.741 4.896 -0.096 1.00 88.06 168 TRP A CA 1
ATOM 1289 C C . TRP A 1 168 ? 14.126 6.123 0.556 1.00 88.06 168 TRP A C 1
ATOM 1291 O O . TRP A 1 168 ? 14.782 7.157 0.692 1.00 88.06 168 TRP A O 1
ATOM 1301 N N . VAL A 1 169 ? 12.886 5.983 1.016 1.00 91.12 169 VAL A N 1
ATOM 1302 C CA . VAL A 1 169 ? 12.192 7.016 1.781 1.00 91.12 169 VAL A CA 1
ATOM 1303 C C . VAL A 1 169 ? 11.508 6.386 2.984 1.00 91.12 169 VAL A C 1
ATOM 1305 O O . VAL A 1 169 ? 10.783 5.401 2.852 1.00 91.12 169 VAL A O 1
ATOM 1308 N N . GLU A 1 170 ? 11.711 6.975 4.160 1.00 92.94 170 GLU A N 1
ATOM 1309 C CA . GLU A 1 170 ? 10.946 6.624 5.353 1.00 92.94 170 GLU A CA 1
ATOM 1310 C C . GLU A 1 170 ? 9.534 7.217 5.265 1.00 92.94 170 GLU A C 1
ATOM 1312 O O . GLU A 1 170 ? 9.341 8.418 5.041 1.00 92.94 170 GLU A O 1
ATOM 1317 N N . VAL A 1 171 ? 8.519 6.387 5.465 1.00 93.56 171 VAL A N 1
ATOM 1318 C CA . VAL A 1 171 ? 7.112 6.760 5.354 1.00 93.56 171 VAL A CA 1
ATOM 1319 C C . VAL A 1 171 ? 6.402 6.448 6.670 1.00 93.56 171 VAL A C 1
ATOM 1321 O O . VAL A 1 171 ? 6.254 5.273 7.001 1.00 93.56 171 VAL A O 1
ATOM 1324 N N . PRO A 1 172 ? 5.932 7.461 7.419 1.00 92.56 172 PRO A N 1
ATOM 1325 C CA . PRO A 1 172 ? 5.084 7.229 8.576 1.00 92.56 172 PRO A CA 1
ATOM 1326 C C . PRO A 1 172 ? 3.698 6.786 8.105 1.00 92.56 172 PRO A C 1
ATOM 1328 O O . PRO A 1 172 ? 3.061 7.449 7.284 1.00 92.56 172 PRO A O 1
ATOM 1331 N N . VAL A 1 173 ? 3.228 5.663 8.634 1.00 92.00 173 VAL A N 1
ATOM 1332 C CA . VAL A 1 173 ? 1.918 5.078 8.343 1.00 92.00 173 VAL A CA 1
ATOM 1333 C C . VAL A 1 173 ? 1.120 5.046 9.635 1.00 92.00 173 VAL A C 1
ATOM 1335 O O . VAL A 1 173 ? 1.639 4.675 10.684 1.00 92.00 173 VAL A O 1
ATOM 1338 N N . VAL A 1 174 ? -0.146 5.444 9.569 1.00 87.69 174 VAL A N 1
ATOM 1339 C CA . VAL A 1 174 ? -1.054 5.363 10.714 1.00 87.69 174 VAL A CA 1
ATOM 1340 C C . VAL A 1 174 ? -1.855 4.079 10.592 1.00 87.69 174 VAL A C 1
ATOM 1342 O O . VAL A 1 174 ? -2.516 3.863 9.578 1.00 87.69 174 VAL A O 1
ATOM 1345 N N . PHE A 1 175 ? -1.815 3.245 11.625 1.00 77.56 175 PHE A N 1
ATOM 1346 C CA . PHE A 1 175 ? -2.707 2.101 11.745 1.00 77.56 175 PHE A CA 1
ATOM 1347 C C . PHE A 1 175 ? -3.865 2.441 12.687 1.00 77.56 175 PHE A C 1
ATOM 1349 O O . PHE A 1 175 ? -3.644 3.074 13.727 1.00 77.56 175 PHE A O 1
ATOM 1356 N N . PRO A 1 176 ? -5.102 2.036 12.344 1.00 72.25 176 PRO A N 1
ATOM 1357 C CA . PRO A 1 176 ? -6.233 2.207 13.241 1.00 72.25 176 PRO A CA 1
ATOM 1358 C C . PRO A 1 176 ? -5.989 1.412 14.525 1.00 72.25 176 PRO A C 1
ATOM 1360 O O . PRO A 1 176 ? -5.412 0.320 14.491 1.00 72.25 176 PRO A O 1
ATOM 1363 N N . SER A 1 177 ? -6.431 1.970 15.651 1.00 67.75 177 SER A N 1
ATOM 1364 C CA . SER A 1 177 ? -6.323 1.323 16.955 1.00 67.75 177 SER A CA 1
ATOM 1365 C C . SER A 1 177 ? -6.982 -0.049 16.915 1.00 67.75 177 SER A C 1
ATOM 1367 O O . SER A 1 177 ? -8.148 -0.185 16.537 1.00 67.75 177 SER A O 1
ATOM 1369 N N . THR A 1 178 ? -6.233 -1.080 17.292 1.00 65.44 178 THR A N 1
ATOM 1370 C CA . THR A 1 178 ? -6.807 -2.404 17.519 1.00 65.44 178 THR A CA 1
ATOM 1371 C C . THR A 1 178 ? -7.524 -2.426 18.864 1.00 65.44 178 THR A C 1
ATOM 1373 O O . THR A 1 178 ? -7.194 -1.658 19.766 1.00 65.44 178 THR A O 1
ATOM 1376 N N . GLN A 1 179 ? -8.522 -3.298 18.991 1.00 56.44 179 GLN A N 1
ATOM 1377 C CA . GLN A 1 179 ? -9.385 -3.402 20.165 1.00 56.44 179 GLN A CA 1
ATOM 1378 C C . GLN A 1 179 ? -8.566 -3.451 21.472 1.00 56.44 179 GLN A C 1
ATOM 1380 O O . GLN A 1 179 ? -7.824 -4.401 21.704 1.00 56.44 179 GLN A O 1
ATOM 1385 N N . GLY A 1 180 ? -8.689 -2.408 22.303 1.00 62.09 180 GLY A N 1
ATOM 1386 C CA . GLY A 1 180 ? -7.944 -2.248 23.562 1.00 62.09 180 GLY A CA 1
ATOM 1387 C C . GLY A 1 180 ? -6.928 -1.099 23.580 1.00 62.09 180 GLY A C 1
ATOM 1388 O O . GLY A 1 180 ? -6.476 -0.729 24.659 1.00 62.09 180 GLY A O 1
ATOM 1389 N N . GLU A 1 181 ? -6.604 -0.499 22.433 1.00 62.59 181 GLU A N 1
ATOM 1390 C CA . GLU A 1 181 ? -5.771 0.708 22.363 1.00 62.59 181 GLU A CA 1
ATOM 1391 C C . GLU A 1 181 ? -6.628 1.961 22.144 1.00 62.59 181 GLU A C 1
ATOM 1393 O O . GLU A 1 181 ? -7.518 1.980 21.297 1.00 62.59 181 GLU A O 1
ATOM 1398 N N . GLU A 1 182 ? -6.367 3.020 22.916 1.00 60.66 182 GLU A N 1
ATOM 1399 C CA . GLU A 1 182 ? -7.171 4.253 22.903 1.00 60.66 182 GLU A CA 1
ATOM 1400 C C . GLU A 1 182 ? -6.729 5.269 21.833 1.00 60.66 182 GLU A C 1
ATOM 1402 O O . GLU A 1 182 ? -7.440 6.243 21.579 1.00 60.66 182 GLU A O 1
ATOM 1407 N N . SER A 1 183 ? -5.575 5.064 21.186 1.00 72.94 183 SER A N 1
ATOM 1408 C CA . SER A 1 183 ? -5.021 6.002 20.203 1.00 72.94 183 SER A CA 1
ATOM 1409 C C . SER A 1 183 ? -4.461 5.305 18.954 1.00 72.94 183 SER A C 1
ATOM 1411 O O . SER A 1 183 ? -3.998 4.164 19.037 1.00 72.94 183 SER A O 1
ATOM 1413 N N . PRO A 1 184 ? -4.550 5.931 17.762 1.00 78.88 184 PRO A N 1
ATOM 1414 C CA . PRO A 1 184 ? -3.958 5.386 16.542 1.00 78.88 184 PRO A CA 1
ATOM 1415 C C . PRO A 1 184 ? -2.438 5.291 16.670 1.00 78.88 184 PRO A C 1
ATOM 1417 O O . PRO A 1 184 ? -1.794 6.241 17.121 1.00 78.88 184 PRO A O 1
ATOM 1420 N N . GLN A 1 185 ? -1.854 4.177 16.229 1.00 79.94 185 GLN A N 1
ATOM 1421 C CA . GLN A 1 185 ? -0.403 4.009 16.250 1.00 79.94 185 GLN A CA 1
ATOM 1422 C C . GLN A 1 185 ? 0.224 4.499 14.948 1.00 79.94 185 GLN A C 1
ATOM 1424 O O . GLN A 1 185 ? -0.188 4.105 13.855 1.00 79.94 185 GLN A O 1
ATOM 1429 N N . VAL A 1 186 ? 1.259 5.330 15.074 1.00 87.38 186 VAL A N 1
ATOM 1430 C CA . VAL A 1 186 ? 2.126 5.710 13.955 1.00 87.38 186 VAL A CA 1
ATOM 1431 C C . VAL A 1 186 ? 3.285 4.724 13.885 1.00 87.38 186 VAL A C 1
ATOM 1433 O O . VAL A 1 186 ? 3.986 4.505 14.870 1.00 87.38 186 VAL A O 1
ATOM 1436 N N . PHE A 1 187 ? 3.499 4.147 12.712 1.00 87.56 187 PHE A N 1
ATOM 1437 C CA . PHE A 1 187 ? 4.556 3.190 12.435 1.00 87.56 187 PHE A CA 1
ATOM 1438 C C . PHE A 1 187 ? 5.266 3.570 11.137 1.00 87.56 187 PHE A C 1
ATOM 1440 O O . PHE A 1 187 ? 4.630 3.700 10.092 1.00 87.56 187 PHE A O 1
ATOM 1447 N N . SER A 1 188 ? 6.584 3.744 11.192 1.00 91.62 188 SER A N 1
ATOM 1448 C CA . SER A 1 188 ? 7.383 4.027 10.000 1.00 91.62 188 SER A CA 1
ATOM 1449 C C . SER A 1 188 ? 7.660 2.755 9.204 1.00 91.62 188 SER A C 1
ATOM 1451 O O . SER A 1 188 ? 8.027 1.727 9.764 1.00 91.62 188 SER A O 1
ATOM 1453 N N . ILE A 1 189 ? 7.539 2.842 7.883 1.00 93.94 189 ILE A N 1
ATOM 1454 C CA . ILE A 1 189 ? 8.049 1.850 6.928 1.00 93.94 189 ILE A CA 1
ATOM 1455 C C . ILE A 1 189 ? 9.092 2.494 6.023 1.00 93.94 189 ILE A C 1
ATOM 1457 O O . ILE A 1 189 ? 9.157 3.718 5.919 1.00 93.94 189 ILE A O 1
ATOM 1461 N N . TYR A 1 190 ? 9.850 1.679 5.299 1.00 93.62 190 TYR A N 1
ATOM 1462 C CA . TYR A 1 190 ? 10.746 2.164 4.254 1.00 93.62 190 TYR A CA 1
ATOM 1463 C C . TYR A 1 190 ? 10.214 1.775 2.879 1.00 93.62 190 TYR A C 1
ATOM 1465 O O . TYR A 1 190 ? 9.877 0.617 2.645 1.00 93.62 190 TYR A O 1
ATOM 1473 N N . ALA A 1 191 ? 10.138 2.742 1.969 1.00 94.06 191 ALA A N 1
ATOM 1474 C CA . ALA A 1 191 ? 9.850 2.511 0.560 1.00 94.06 191 ALA A CA 1
ATOM 1475 C C . ALA A 1 191 ? 11.163 2.557 -0.227 1.00 94.06 191 ALA A C 1
ATOM 1477 O O . ALA A 1 191 ? 11.775 3.620 -0.312 1.00 94.06 191 ALA A O 1
ATOM 1478 N N . LEU A 1 192 ? 11.587 1.418 -0.775 1.00 92.19 192 LEU A N 1
ATOM 1479 C CA . LEU A 1 192 ? 12.738 1.290 -1.668 1.00 92.19 192 LEU A CA 1
ATOM 1480 C C . LEU A 1 192 ? 12.283 1.396 -3.125 1.00 92.19 192 LEU A C 1
ATOM 1482 O O . LEU A 1 192 ? 11.503 0.564 -3.584 1.00 92.19 192 LEU A O 1
ATOM 1486 N N . PHE A 1 193 ? 12.814 2.374 -3.845 1.00 90.38 193 PHE A N 1
ATOM 1487 C CA . PHE A 1 193 ? 12.675 2.572 -5.281 1.00 90.38 193 PHE A CA 1
ATOM 1488 C C . PHE A 1 193 ? 13.861 1.923 -5.985 1.00 90.38 193 PHE A C 1
ATOM 1490 O O . PHE A 1 193 ? 15.010 2.313 -5.770 1.00 90.38 193 PHE A O 1
ATOM 1497 N N . HIS A 1 194 ? 13.592 0.927 -6.821 1.00 88.81 194 HIS A N 1
ATOM 1498 C CA . HIS A 1 194 ? 14.639 0.201 -7.531 1.00 88.81 194 HIS A CA 1
ATOM 1499 C C . HIS A 1 194 ? 14.170 -0.266 -8.907 1.00 88.81 194 HIS A C 1
ATOM 1501 O O . HIS A 1 194 ? 12.995 -0.140 -9.258 1.00 88.81 194 HIS A O 1
ATOM 1507 N N . LYS A 1 195 ? 15.118 -0.765 -9.700 1.00 88.69 195 LYS A N 1
ATOM 1508 C CA . LYS A 1 195 ? 14.840 -1.409 -10.980 1.00 88.69 195 LYS A CA 1
ATOM 1509 C C . LYS A 1 195 ? 14.930 -2.911 -10.797 1.00 88.69 195 LYS A C 1
ATOM 1511 O O . LYS A 1 195 ? 15.969 -3.413 -10.374 1.00 88.69 195 LYS A O 1
ATOM 1516 N N . ASP A 1 196 ? 13.860 -3.603 -11.155 1.00 85.00 196 ASP A N 1
ATOM 1517 C CA . ASP A 1 196 ? 13.855 -5.057 -11.226 1.00 85.00 196 ASP A CA 1
ATOM 1518 C C . ASP A 1 196 ? 14.841 -5.511 -12.326 1.00 85.00 196 ASP A C 1
ATOM 1520 O O . ASP A 1 196 ? 14.924 -4.846 -13.365 1.00 85.00 196 ASP A O 1
ATOM 1524 N N . PRO A 1 197 ? 15.579 -6.627 -12.161 1.00 79.69 197 PRO A N 1
ATOM 1525 C CA . PRO A 1 197 ? 16.392 -7.230 -13.221 1.00 79.69 197 PRO A CA 1
ATOM 1526 C C . PRO A 1 197 ? 15.690 -7.401 -14.579 1.00 79.69 197 PRO A C 1
ATOM 1528 O O . PRO A 1 197 ? 16.356 -7.446 -15.610 1.00 79.69 197 PRO A O 1
ATOM 1531 N N . VAL A 1 198 ? 14.354 -7.449 -14.594 1.00 77.69 198 VAL A N 1
ATOM 1532 C CA . VAL A 1 198 ? 13.507 -7.513 -15.803 1.00 77.69 198 VAL A CA 1
ATOM 1533 C C . VAL A 1 198 ? 13.173 -6.108 -16.367 1.00 77.69 198 VAL A C 1
ATOM 1535 O O . VAL A 1 198 ? 12.287 -5.944 -17.196 1.00 77.69 198 VAL A O 1
ATOM 1538 N N . ALA A 1 199 ? 13.924 -5.081 -15.958 1.00 66.06 199 ALA A N 1
ATOM 1539 C CA . ALA A 1 199 ? 13.863 -3.686 -16.410 1.00 66.06 199 ALA A CA 1
ATOM 1540 C C . ALA A 1 199 ? 12.572 -2.901 -16.083 1.00 66.06 199 ALA A C 1
ATOM 1542 O O . ALA A 1 199 ? 12.329 -1.854 -16.687 1.00 66.06 199 ALA A O 1
ATOM 1543 N N . GLU A 1 200 ? 11.782 -3.332 -15.095 1.00 78.62 200 GLU A N 1
ATOM 1544 C CA . GLU A 1 200 ? 10.643 -2.560 -14.578 1.00 78.62 200 GLU A CA 1
ATOM 1545 C C . GLU A 1 200 ? 11.039 -1.692 -13.370 1.00 78.62 200 GLU A C 1
ATOM 1547 O O . GLU A 1 200 ? 11.699 -2.156 -12.436 1.00 78.62 200 GLU A O 1
ATOM 1552 N N . ASP A 1 201 ? 10.603 -0.428 -13.356 1.00 89.38 201 ASP A N 1
ATOM 1553 C CA . ASP A 1 201 ? 10.669 0.403 -12.151 1.00 89.38 201 ASP A CA 1
ATOM 1554 C C . ASP A 1 201 ? 9.696 -0.151 -11.102 1.00 89.38 201 ASP A C 1
ATOM 1556 O O . ASP A 1 201 ? 8.521 -0.426 -11.388 1.00 89.38 201 ASP A O 1
ATOM 1560 N N . CYS A 1 202 ? 10.167 -0.294 -9.865 1.00 91.38 202 CYS A N 1
ATOM 1561 C CA . CYS A 1 202 ? 9.367 -0.878 -8.803 1.00 91.38 202 CYS A CA 1
ATOM 1562 C C . CYS A 1 202 ? 9.639 -0.273 -7.425 1.00 91.38 202 CYS A C 1
ATOM 1564 O O . CYS A 1 202 ? 10.662 0.362 -7.156 1.00 91.38 202 CYS A O 1
ATOM 1566 N N . VAL A 1 203 ? 8.656 -0.458 -6.545 1.00 93.31 203 VAL A N 1
ATOM 1567 C CA . VAL A 1 203 ? 8.688 -0.022 -5.152 1.00 93.31 203 VAL A CA 1
ATOM 1568 C C . VAL A 1 203 ? 8.520 -1.226 -4.246 1.00 93.31 203 VAL A C 1
ATOM 1570 O O . VAL A 1 203 ? 7.568 -1.993 -4.378 1.00 93.31 203 VAL A O 1
ATOM 1573 N N . THR A 1 204 ? 9.430 -1.379 -3.293 1.00 94.00 204 THR A N 1
ATOM 1574 C CA . THR A 1 204 ? 9.357 -2.414 -2.258 1.00 94.00 204 THR A CA 1
ATOM 1575 C C . THR A 1 204 ? 9.163 -1.756 -0.902 1.00 94.00 204 THR A C 1
ATOM 1577 O O . THR A 1 204 ? 9.968 -0.918 -0.498 1.00 94.00 204 THR A O 1
ATOM 1580 N N . LEU A 1 205 ? 8.083 -2.114 -0.208 1.00 95.25 205 LEU A N 1
ATOM 1581 C CA . LEU A 1 205 ? 7.798 -1.646 1.146 1.00 95.25 205 LEU A CA 1
ATOM 1582 C C . LEU A 1 205 ? 8.389 -2.626 2.158 1.00 95.25 205 LEU A C 1
ATOM 1584 O O . LEU A 1 205 ? 8.068 -3.814 2.128 1.00 95.25 205 LEU A O 1
ATOM 1588 N N . ILE A 1 206 ? 9.240 -2.113 3.043 1.00 94.00 206 ILE A N 1
ATOM 1589 C CA . ILE A 1 206 ? 10.103 -2.898 3.926 1.00 94.00 206 ILE A CA 1
ATOM 1590 C C . ILE A 1 206 ? 9.835 -2.513 5.384 1.00 94.00 206 ILE A C 1
ATOM 1592 O O . ILE A 1 206 ? 9.659 -1.337 5.723 1.00 94.00 206 ILE A O 1
ATOM 1596 N N . HIS A 1 207 ? 9.820 -3.517 6.261 1.00 92.25 207 HIS A N 1
ATOM 1597 C CA . HIS A 1 207 ? 9.739 -3.321 7.707 1.00 92.25 207 HIS A CA 1
ATOM 1598 C C . HIS A 1 207 ? 11.057 -2.722 8.254 1.00 92.25 207 HIS A C 1
ATOM 1600 O O . HIS A 1 207 ? 12.125 -3.196 7.870 1.00 92.25 207 HIS A O 1
ATOM 1606 N N . PRO A 1 208 ? 11.041 -1.780 9.220 1.00 88.62 208 PRO A N 1
ATOM 1607 C CA . PRO A 1 208 ? 12.257 -1.186 9.795 1.00 88.62 208 PRO A CA 1
ATOM 1608 C C . PRO A 1 208 ? 13.313 -2.195 10.262 1.00 88.62 208 PRO A C 1
ATOM 1610 O O . PRO A 1 208 ? 14.476 -2.092 9.896 1.00 88.62 208 PRO A O 1
ATOM 1613 N N . ASN A 1 209 ? 12.900 -3.226 11.002 1.00 86.88 209 ASN A N 1
ATOM 1614 C CA . ASN A 1 209 ? 13.816 -4.275 11.465 1.00 86.88 209 ASN A CA 1
ATOM 1615 C C . ASN A 1 209 ? 14.512 -5.041 10.326 1.00 86.88 209 ASN A C 1
ATOM 1617 O O . ASN A 1 209 ? 15.628 -5.506 10.512 1.00 86.88 209 ASN A O 1
ATOM 1621 N N . GLU A 1 210 ? 13.857 -5.197 9.174 1.00 85.19 210 GLU A N 1
ATOM 1622 C CA . GLU A 1 210 ? 14.452 -5.844 8.000 1.00 85.19 210 GLU A CA 1
ATOM 1623 C C . GLU A 1 210 ? 15.402 -4.877 7.284 1.00 85.19 210 GLU A C 1
ATOM 1625 O O . GLU A 1 210 ? 16.492 -5.262 6.870 1.00 85.19 210 GLU A O 1
ATOM 1630 N N . PHE A 1 211 ? 15.041 -3.592 7.234 1.00 79.56 211 PHE A N 1
ATOM 1631 C CA . PHE A 1 211 ? 15.892 -2.537 6.693 1.00 79.56 211 PHE A CA 1
ATOM 1632 C C . PHE A 1 211 ? 17.236 -2.425 7.432 1.00 79.56 211 PHE A C 1
ATOM 1634 O O . PHE A 1 211 ? 18.281 -2.340 6.787 1.00 79.56 211 PHE A O 1
ATOM 1641 N N . SER A 1 212 ? 17.238 -2.507 8.768 1.00 75.56 212 SER A N 1
ATOM 1642 C CA . SER A 1 212 ? 18.475 -2.505 9.567 1.00 75.56 212 SER A CA 1
ATOM 1643 C C . SER A 1 212 ? 19.415 -3.665 9.217 1.00 75.56 212 SER A C 1
ATOM 1645 O O . SER A 1 212 ? 20.630 -3.493 9.222 1.00 75.56 212 SER A O 1
ATOM 1647 N N . SER A 1 213 ? 18.873 -4.837 8.871 1.00 72.62 213 SER A N 1
ATOM 1648 C CA . SER A 1 213 ? 19.672 -5.988 8.431 1.00 72.62 213 SER A CA 1
ATOM 1649 C C . SER A 1 213 ? 20.232 -5.818 7.017 1.00 72.62 213 SER A C 1
ATOM 1651 O O . SER A 1 213 ? 21.301 -6.345 6.722 1.00 72.62 213 SER A O 1
ATOM 1653 N N . ILE A 1 214 ? 19.535 -5.076 6.151 1.00 70.00 214 ILE A N 1
ATOM 1654 C CA . ILE A 1 214 ? 19.954 -4.819 4.765 1.00 70.00 214 ILE A CA 1
ATOM 1655 C C . ILE A 1 214 ? 21.074 -3.771 4.708 1.00 70.00 214 ILE A C 1
ATOM 1657 O O . ILE A 1 214 ? 22.016 -3.925 3.933 1.00 70.00 214 ILE A O 1
ATOM 1661 N N . MET A 1 215 ? 20.986 -2.717 5.525 1.00 62.66 215 MET A N 1
ATOM 1662 C CA . MET A 1 215 ? 21.952 -1.610 5.514 1.00 62.66 215 MET A CA 1
ATOM 1663 C C . MET A 1 215 ? 23.234 -1.894 6.304 1.00 62.66 215 MET A C 1
ATOM 1665 O O . MET A 1 215 ? 24.210 -1.164 6.146 1.00 62.66 215 MET A O 1
ATOM 1669 N N . GLY A 1 216 ? 23.248 -2.957 7.114 1.00 46.28 216 GLY A N 1
ATOM 1670 C CA . GLY A 1 216 ? 24.311 -3.213 8.076 1.00 46.28 216 GLY A CA 1
ATOM 1671 C C . GLY A 1 216 ? 24.283 -2.185 9.207 1.00 46.28 216 GLY A C 1
ATOM 1672 O O . GLY A 1 216 ? 24.038 -0.996 9.004 1.00 46.28 216 GLY A O 1
ATOM 1673 N N . SER A 1 217 ? 24.535 -2.631 10.434 1.00 38.53 217 SER A N 1
ATOM 1674 C CA . SER A 1 217 ? 24.935 -1.709 11.494 1.00 38.53 217 SER A CA 1
ATOM 1675 C C . SER A 1 217 ? 26.119 -0.887 10.966 1.00 38.53 217 SER A C 1
ATOM 1677 O O . SER A 1 217 ? 27.027 -1.502 10.396 1.00 38.53 217 SER A O 1
ATOM 1679 N N . PRO A 1 218 ? 26.168 0.451 11.125 1.00 43.72 218 PRO A N 1
ATOM 1680 C CA . PRO A 1 218 ? 27.444 1.136 11.007 1.00 43.72 218 PRO A CA 1
ATOM 1681 C C . PRO A 1 218 ? 28.361 0.436 12.004 1.00 43.72 218 PRO A C 1
ATOM 1683 O O . PRO A 1 218 ? 28.072 0.392 13.199 1.00 43.72 218 PRO A O 1
ATOM 1686 N N . SER A 1 219 ? 29.380 -0.237 11.487 1.00 37.00 219 SER A N 1
ATOM 1687 C CA . SER A 1 219 ? 30.417 -0.862 12.283 1.00 37.00 219 SER A CA 1
ATOM 1688 C C . SER A 1 219 ? 30.950 0.198 13.240 1.00 37.00 219 SER A C 1
ATOM 1690 O O . SER A 1 219 ? 31.556 1.177 12.807 1.00 37.00 219 SER A O 1
ATOM 1692 N N . GLU A 1 220 ? 30.667 0.026 14.532 1.00 46.91 220 GLU A N 1
ATOM 1693 C CA . GLU A 1 220 ? 31.449 0.642 15.593 1.00 46.91 220 GLU A CA 1
ATOM 1694 C C . GLU A 1 220 ? 32.881 0.162 15.377 1.00 46.91 220 GLU A C 1
ATOM 1696 O O . GLU A 1 220 ? 33.230 -0.992 15.625 1.00 46.91 220 GLU A O 1
ATOM 1701 N N . THR A 1 221 ? 33.700 1.018 14.787 1.00 38.72 221 THR A N 1
ATOM 1702 C CA . THR A 1 221 ? 35.130 0.791 14.655 1.00 38.72 221 THR A CA 1
ATOM 1703 C C . THR A 1 221 ? 35.808 2.120 14.920 1.00 38.72 221 THR A C 1
ATOM 1705 O O . THR A 1 221 ? 35.803 2.997 14.065 1.00 38.72 221 THR A O 1
ATOM 1708 N N . GLU A 1 222 ? 36.328 2.192 16.151 1.00 40.44 222 GLU A N 1
ATOM 1709 C CA . GLU A 1 222 ? 37.560 2.880 16.557 1.00 40.44 222 GLU A CA 1
ATOM 1710 C C . GLU A 1 222 ? 37.519 4.424 16.538 1.00 40.44 222 GLU A C 1
ATOM 1712 O O . GLU A 1 222 ? 37.067 5.058 15.601 1.00 40.44 222 GLU A O 1
ATOM 1717 N N . GLU A 1 223 ? 37.923 5.150 17.581 1.00 40.66 223 GLU A N 1
ATOM 1718 C CA . GLU A 1 223 ? 39.026 4.911 18.510 1.00 40.66 223 GLU A CA 1
ATOM 1719 C C . GLU A 1 223 ? 38.822 5.802 19.755 1.00 40.66 223 GLU A C 1
ATOM 1721 O O . GLU A 1 223 ? 38.610 7.010 19.644 1.00 40.66 223 GLU A O 1
ATOM 1726 N N . ASN A 1 224 ? 38.906 5.219 20.953 1.00 47.44 224 ASN A N 1
ATOM 1727 C CA . ASN A 1 224 ? 39.212 5.963 22.175 1.00 47.44 224 ASN A CA 1
ATOM 1728 C C . ASN A 1 224 ? 40.739 6.113 22.232 1.00 47.44 224 ASN A C 1
ATOM 1730 O O . ASN A 1 224 ? 41.405 5.108 22.500 1.00 47.44 224 ASN A O 1
ATOM 1734 N N . PRO A 1 225 ? 41.336 7.306 22.072 1.00 46.56 225 PRO A N 1
ATOM 1735 C CA . PRO A 1 225 ? 42.677 7.504 22.574 1.00 46.56 225 PRO A CA 1
ATOM 1736 C C . PRO A 1 225 ? 42.575 7.711 24.085 1.00 46.56 225 PRO A C 1
ATOM 1738 O O . PRO A 1 225 ? 42.199 8.769 24.589 1.00 46.56 225 PRO A O 1
ATOM 1741 N N . SER A 1 226 ? 42.903 6.637 24.795 1.00 49.94 226 SER A N 1
ATOM 1742 C CA . SER A 1 226 ? 43.339 6.655 26.185 1.00 49.94 226 SER A CA 1
ATOM 1743 C C . SER A 1 226 ? 44.392 7.753 26.360 1.00 49.94 226 SER A C 1
ATOM 1745 O O . SER A 1 226 ? 45.500 7.625 25.844 1.00 49.94 226 SER A O 1
ATOM 1747 N N . PHE A 1 227 ? 44.058 8.840 27.057 1.00 42.59 227 PHE A N 1
ATOM 1748 C CA . PHE A 1 227 ? 45.049 9.819 27.491 1.00 42.59 227 PHE A CA 1
ATOM 1749 C C . PHE A 1 227 ? 45.387 9.524 28.945 1.00 42.59 227 PHE A C 1
ATOM 1751 O O . PHE A 1 227 ? 44.724 9.998 29.865 1.00 42.59 227 PHE A O 1
ATOM 1758 N N . ASP A 1 228 ? 46.400 8.683 29.118 1.00 52.47 228 ASP A N 1
ATOM 1759 C CA . ASP A 1 228 ? 47.055 8.466 30.395 1.00 52.47 228 ASP A CA 1
ATOM 1760 C C . ASP A 1 228 ? 48.528 8.870 30.250 1.00 52.47 228 ASP A C 1
ATOM 1762 O O . ASP A 1 228 ? 49.200 8.458 29.305 1.00 52.47 228 ASP A O 1
ATOM 1766 N N . SER A 1 229 ? 49.001 9.638 31.233 1.00 49.12 229 SER A N 1
ATOM 1767 C CA . SER A 1 229 ? 50.405 9.956 31.546 1.00 49.12 229 SER A CA 1
ATOM 1768 C C . SER A 1 229 ? 51.183 10.920 30.628 1.00 49.12 229 SER A C 1
ATOM 1770 O O . SER A 1 229 ? 51.740 10.518 29.607 1.00 49.12 229 SER A O 1
ATOM 1772 N N . LEU A 1 230 ? 51.344 12.171 31.092 1.00 46.28 230 LEU A N 1
ATOM 1773 C CA . LEU A 1 230 ? 52.632 12.753 31.535 1.00 46.28 230 LEU A CA 1
ATOM 1774 C C . LEU A 1 230 ? 52.423 14.089 32.268 1.00 46.28 230 LEU A C 1
ATOM 1776 O O . LEU A 1 230 ? 51.713 14.963 31.725 1.00 46.28 230 LEU A O 1
#

Secondary structure (DSSP, 8-state):
-PPPPPPPHHHHHHHHHHHTTPPPPTTS-HHHHHHHHHHHHHTT-------S-----------PPPP--------------------------PPPHHHHHHTTSEEE-HHHHHHTT--SEEEEEHHHIIIIIS-STT--HHHHHHHHHHHHHHHHHHHHH-----SEEEEEEEEPPPTT-SSPEEEEEEEEEEE-TTS-EEEEEE-HHHHHHHH---------------

pLDDT: mean 72.56, std 22.88, range [28.58, 95.62]